Protein AF-A0A7V5AT88-F1 (afdb_monomer_lite)

Radius of gyration: 32.92 Å; chains: 1; bounding box: 99×74×89 Å

Sequence (365 aa):
MRGMRLSIIGVVIVFALFSANTEEKQRGRFTKTIAGYSKQIHIYVPNSYSDKNPAGLILGLHGSGGNGAGFLSAWNTGLLDKYGFIMVAPDSVTGAWAMGGDFEGQKREGEYIKAIIEDMKKNYKIDDEKIYVTGFSAGSAYLMVGIAALEHFRAFKIRGAALFSGGITGEMGVNPDKAKETTIRIYIGTGDTPHLGPAQNAADSFKKAGYNCELVKVPGAHNYPLTDHTKVLEWFVQLYEPVKKKREVEKELQEAEKALSEKKYKEAIKSYQSAKKKAEKEKELEALLKKAEDGLKAVEQAGVDALAEAEKLANEGKYSDAYKLLKKVQDDFKGTDIAKQAKDKENELKEKEKNKPEEKEESDK

Structure (mmCIF, N/CA/C/O backbone):
data_AF-A0A7V5AT88-F1
#
_entry.id   AF-A0A7V5AT88-F1
#
loop_
_atom_site.group_PDB
_atom_site.id
_atom_site.type_symbol
_atom_site.label_atom_id
_atom_site.label_alt_id
_atom_site.label_comp_id
_atom_site.label_asym_id
_atom_site.label_entity_id
_atom_site.label_seq_id
_atom_site.pdbx_PDB_ins_code
_atom_site.Cartn_x
_atom_site.Cartn_y
_atom_site.Cartn_z
_atom_site.occupancy
_atom_site.B_iso_or_equiv
_atom_site.auth_seq_id
_atom_site.auth_comp_id
_atom_site.auth_asym_id
_atom_site.auth_atom_id
_atom_site.pdbx_PDB_model_num
ATOM 1 N N . MET A 1 1 ? -67.855 -55.058 -9.837 1.00 42.84 1 MET A N 1
ATOM 2 C CA . MET A 1 1 ? -66.437 -54.978 -10.256 1.00 42.84 1 MET A CA 1
ATOM 3 C C . MET A 1 1 ? -66.218 -53.722 -11.088 1.00 42.84 1 MET A C 1
ATOM 5 O O . MET A 1 1 ? -66.588 -53.706 -12.251 1.00 42.84 1 MET A O 1
ATOM 9 N N . ARG A 1 2 ? -65.656 -52.663 -10.498 1.00 37.16 2 ARG A N 1
ATOM 10 C CA . ARG A 1 2 ? -65.032 -51.537 -11.214 1.00 37.16 2 ARG A CA 1
ATOM 11 C C . ARG A 1 2 ? -63.887 -51.049 -10.328 1.00 37.16 2 ARG A C 1
ATOM 13 O O . ARG A 1 2 ? -64.128 -50.434 -9.297 1.00 37.16 2 ARG A O 1
ATOM 20 N N . GLY A 1 3 ? -62.668 -51.456 -10.674 1.00 35.78 3 GLY A N 1
ATOM 21 C CA . GLY A 1 3 ? -61.441 -51.062 -9.986 1.00 35.78 3 GLY A CA 1
ATOM 22 C C . GLY A 1 3 ? -60.972 -49.699 -10.484 1.00 35.78 3 GLY A C 1
ATOM 23 O O . GLY A 1 3 ? -60.850 -49.483 -11.688 1.00 35.78 3 GLY A O 1
ATOM 24 N N . MET A 1 4 ? -60.731 -48.790 -9.547 1.00 38.19 4 MET A N 1
ATOM 25 C CA . MET A 1 4 ? -60.208 -47.447 -9.772 1.00 38.19 4 MET A CA 1
ATOM 26 C C . MET A 1 4 ? -58.678 -47.530 -9.867 1.00 38.19 4 MET A C 1
ATOM 28 O O . MET A 1 4 ? -58.030 -48.009 -8.940 1.00 38.19 4 MET A O 1
ATOM 32 N N . ARG A 1 5 ? -58.092 -47.116 -10.996 1.00 41.97 5 ARG A N 1
ATOM 33 C CA . ARG A 1 5 ? -56.635 -46.981 -11.157 1.00 41.97 5 ARG A CA 1
ATOM 34 C C . ARG A 1 5 ? -56.245 -45.535 -10.845 1.00 41.97 5 ARG A C 1
ATOM 36 O O . ARG A 1 5 ? -56.619 -44.639 -11.593 1.00 41.97 5 ARG A O 1
ATOM 43 N N . LEU A 1 6 ? -55.510 -45.318 -9.753 1.00 39.09 6 LEU A N 1
ATOM 44 C CA . LEU A 1 6 ? -54.769 -44.075 -9.522 1.00 39.09 6 LEU A CA 1
ATOM 45 C C . LEU A 1 6 ? -53.455 -44.139 -10.312 1.00 39.09 6 LEU A C 1
ATOM 47 O O . LEU A 1 6 ? -52.640 -45.032 -10.085 1.00 39.09 6 LEU A O 1
ATOM 51 N N . SER A 1 7 ? -53.239 -43.184 -11.213 1.00 39.06 7 SER A N 1
ATOM 52 C CA . SER A 1 7 ? -51.937 -42.938 -11.837 1.00 39.06 7 SER A CA 1
ATOM 53 C C . SER A 1 7 ? -51.202 -41.864 -11.038 1.00 39.06 7 SER A C 1
ATOM 55 O O . SER A 1 7 ? -51.637 -40.717 -10.993 1.00 39.06 7 SER A O 1
ATOM 57 N N . ILE A 1 8 ? -50.095 -42.241 -10.399 1.00 41.25 8 ILE A N 1
ATOM 58 C CA . ILE A 1 8 ? -49.170 -41.315 -9.737 1.00 41.25 8 ILE A CA 1
ATOM 59 C C . ILE A 1 8 ? -48.212 -40.785 -10.810 1.00 41.25 8 ILE A C 1
ATOM 61 O O . ILE A 1 8 ? -47.421 -41.543 -11.369 1.00 41.25 8 ILE A O 1
ATOM 65 N N . ILE A 1 9 ? -48.298 -39.490 -11.113 1.00 43.91 9 ILE A N 1
ATOM 66 C CA . ILE A 1 9 ? -47.323 -38.779 -11.945 1.00 43.91 9 ILE A CA 1
ATOM 67 C C . ILE A 1 9 ? -46.141 -38.418 -11.039 1.00 43.91 9 ILE A C 1
ATOM 69 O O . ILE A 1 9 ? -46.266 -37.574 -10.153 1.00 43.91 9 ILE A O 1
ATOM 73 N N . GLY A 1 10 ? -45.004 -39.087 -11.230 1.00 38.34 10 GLY A N 1
ATOM 74 C CA . GLY A 1 10 ? -43.750 -38.743 -10.565 1.00 38.34 10 GLY A CA 1
ATOM 75 C C . GLY A 1 10 ? -43.117 -37.516 -11.219 1.00 38.34 10 GLY A C 1
ATOM 76 O O . GLY A 1 10 ? -42.730 -37.565 -12.384 1.00 38.34 10 GLY A O 1
ATOM 77 N N . VAL A 1 11 ? -43.005 -36.417 -10.473 1.00 42.81 11 VAL A N 1
ATOM 78 C CA . VAL A 1 11 ? -42.229 -35.238 -10.875 1.00 42.81 11 VAL A CA 1
ATOM 79 C C . VAL A 1 11 ? -40.761 -35.503 -10.542 1.00 42.81 11 VAL A C 1
ATOM 81 O O . VAL A 1 11 ? -40.393 -35.599 -9.374 1.00 42.81 11 VAL A O 1
ATOM 84 N N . VAL A 1 12 ? -39.915 -35.630 -11.566 1.00 41.88 12 VAL A N 1
ATOM 85 C CA . VAL A 1 12 ? -38.456 -35.686 -11.409 1.00 41.88 12 VAL A CA 1
ATOM 86 C C . VAL A 1 12 ? -37.926 -34.253 -11.423 1.00 41.88 12 VAL A C 1
ATOM 88 O O . VAL A 1 12 ? -37.897 -33.606 -12.467 1.00 41.88 12 VAL A O 1
ATOM 91 N N . ILE A 1 13 ? -37.522 -33.745 -10.258 1.00 46.38 13 ILE A N 1
ATOM 92 C CA . ILE A 1 13 ? -36.811 -32.468 -10.133 1.00 46.38 13 ILE A CA 1
ATOM 93 C C . ILE A 1 13 ? -35.319 -32.754 -10.320 1.00 46.38 13 ILE A C 1
ATOM 95 O O . ILE A 1 13 ? -34.682 -33.359 -9.460 1.00 46.38 13 ILE A O 1
ATOM 99 N N . VAL A 1 14 ? -34.760 -32.326 -11.452 1.00 45.62 14 VAL A N 1
ATOM 100 C CA . VAL A 1 14 ? -33.315 -32.377 -11.711 1.00 45.62 14 VAL A CA 1
ATOM 101 C C . VAL A 1 14 ? -32.674 -31.132 -11.099 1.00 45.62 14 VAL A C 1
ATOM 103 O O . VAL A 1 14 ? -32.836 -30.027 -11.611 1.00 45.62 14 VAL A O 1
ATOM 106 N N . PHE A 1 15 ? -31.940 -31.302 -9.999 1.00 45.91 15 PHE A N 1
ATOM 107 C CA . PHE A 1 15 ? -31.046 -30.267 -9.481 1.00 45.91 15 PHE A CA 1
ATOM 108 C C . PHE A 1 15 ? -29.777 -30.227 -10.341 1.00 45.91 15 PHE A C 1
ATOM 110 O O . PHE A 1 15 ? -28.932 -31.116 -10.258 1.00 45.91 15 PHE A O 1
ATOM 117 N N . ALA A 1 16 ? -29.631 -29.189 -11.165 1.00 48.53 16 ALA A N 1
ATOM 118 C CA . ALA A 1 16 ? -28.357 -28.878 -11.802 1.00 48.53 16 ALA A CA 1
ATOM 119 C C . ALA A 1 16 ? -27.414 -28.272 -10.751 1.00 48.53 16 ALA A C 1
ATOM 121 O O . ALA A 1 16 ? -27.555 -27.113 -10.358 1.00 48.53 16 ALA A O 1
ATOM 122 N N . LEU A 1 17 ? -26.462 -29.071 -10.271 1.00 44.72 17 LEU A N 1
ATOM 123 C CA . LEU A 1 17 ? -25.337 -28.584 -9.480 1.00 44.72 17 LEU A CA 1
ATOM 124 C C . LEU A 1 17 ? -24.408 -27.790 -10.407 1.00 44.72 17 LEU A C 1
ATOM 126 O O . LEU A 1 17 ? -23.637 -28.365 -11.171 1.00 44.72 17 LEU A O 1
ATOM 130 N N . PHE A 1 18 ? -24.481 -26.461 -10.346 1.00 49.19 18 PHE A N 1
ATOM 131 C CA . PHE A 1 18 ? -23.433 -25.605 -10.893 1.00 49.19 18 PHE A CA 1
ATOM 132 C C . PHE A 1 18 ? -22.207 -25.711 -9.984 1.00 49.19 18 PHE A C 1
ATOM 134 O O . PHE A 1 18 ? -22.081 -24.991 -8.994 1.00 49.19 18 PHE A O 1
ATOM 141 N N . SER A 1 19 ? -21.290 -26.619 -10.312 1.00 50.00 19 SER A N 1
ATOM 142 C CA . SER A 1 19 ? -19.926 -26.539 -9.799 1.00 50.00 19 SER A CA 1
ATOM 143 C C . SER A 1 19 ? -19.280 -25.303 -10.413 1.00 50.00 19 SER A C 1
ATOM 145 O O . SER A 1 19 ? -18.959 -25.282 -11.600 1.00 50.00 19 SER A O 1
ATOM 147 N N . ALA A 1 20 ? -19.109 -24.249 -9.616 1.00 50.75 20 ALA A N 1
ATOM 148 C CA . ALA A 1 20 ? -18.191 -23.181 -9.965 1.00 50.75 20 ALA A CA 1
ATOM 149 C C . ALA A 1 20 ? -16.792 -23.806 -10.060 1.00 50.75 20 ALA A C 1
ATOM 151 O O . ALA A 1 20 ? -16.167 -24.085 -9.038 1.00 50.75 20 ALA A O 1
ATOM 152 N N . ASN A 1 21 ? -16.322 -24.073 -11.279 1.00 47.34 21 ASN A N 1
ATOM 153 C CA . ASN A 1 21 ? -14.914 -24.349 -11.518 1.00 47.34 21 ASN A CA 1
ATOM 154 C C . ASN A 1 21 ? -14.153 -23.078 -11.140 1.00 47.34 21 ASN A C 1
ATOM 156 O O . ASN A 1 21 ? -14.044 -22.141 -11.927 1.00 47.34 21 ASN A O 1
ATOM 160 N N . THR A 1 22 ? -13.660 -23.014 -9.908 1.00 58.84 22 THR A N 1
ATOM 161 C CA . THR A 1 22 ? -12.586 -22.088 -9.579 1.00 58.84 22 THR A CA 1
ATOM 162 C C . THR A 1 22 ? -11.352 -22.618 -10.289 1.00 58.84 22 THR A C 1
ATOM 164 O O . THR A 1 22 ? -10.715 -23.544 -9.787 1.00 58.84 22 THR A O 1
ATOM 167 N N . GLU A 1 23 ? -11.057 -22.092 -11.481 1.00 67.69 23 GLU A N 1
ATOM 168 C CA . GLU A 1 23 ? -9.766 -22.332 -12.120 1.00 67.69 23 GLU A CA 1
ATOM 169 C C . GLU A 1 23 ? -8.671 -21.986 -11.112 1.00 67.69 23 GLU A C 1
ATOM 171 O O . GLU A 1 23 ? -8.644 -20.888 -10.543 1.00 67.69 23 GLU A O 1
ATOM 176 N N . GLU A 1 24 ? -7.803 -22.955 -10.829 1.00 79.00 24 GLU A N 1
ATOM 177 C CA . GLU A 1 24 ? -6.681 -22.709 -9.943 1.00 79.00 24 GLU A CA 1
ATOM 178 C C . GLU A 1 24 ? -5.775 -21.666 -10.600 1.00 79.00 24 GLU A C 1
ATOM 180 O O . GLU A 1 24 ? -5.269 -21.859 -11.707 1.00 79.00 24 GLU A O 1
ATOM 185 N N . LYS A 1 25 ? -5.585 -20.533 -9.917 1.00 88.75 25 LYS A N 1
ATOM 186 C CA . LYS A 1 25 ? -4.712 -19.469 -10.409 1.00 88.75 25 LYS A CA 1
ATOM 187 C C . LYS A 1 25 ? -3.298 -20.007 -10.568 1.00 88.75 25 LYS A C 1
ATOM 189 O O . LYS A 1 25 ? -2.728 -20.559 -9.626 1.00 88.75 25 LYS A O 1
ATOM 194 N N . GLN A 1 26 ? -2.730 -19.795 -11.749 1.00 94.56 26 GLN A N 1
ATOM 195 C CA . GLN A 1 26 ? -1.396 -20.269 -12.077 1.00 94.56 26 GLN A CA 1
ATOM 196 C C . GLN A 1 26 ? -0.345 -19.662 -11.132 1.00 94.56 26 GLN A C 1
ATOM 198 O O . GLN A 1 26 ? -0.354 -18.466 -10.835 1.00 94.56 26 GLN A O 1
ATOM 203 N N . ARG A 1 27 ? 0.567 -20.507 -10.647 1.00 95.88 27 ARG A N 1
ATOM 204 C CA . ARG A 1 27 ? 1.711 -20.130 -9.806 1.00 95.88 27 ARG A CA 1
ATOM 205 C C . ARG A 1 27 ? 3.019 -20.525 -10.493 1.00 95.88 27 ARG A C 1
ATOM 207 O O . ARG A 1 27 ? 3.013 -21.281 -11.464 1.00 95.88 27 ARG A O 1
ATOM 214 N N . GLY A 1 28 ? 4.143 -20.029 -9.987 1.00 96.56 28 GLY A N 1
ATOM 215 C CA . GLY A 1 28 ? 5.459 -20.266 -10.569 1.00 96.56 28 GLY A CA 1
ATOM 216 C C . GLY A 1 28 ? 5.704 -19.438 -11.831 1.00 96.56 28 GLY A C 1
ATOM 217 O O . GLY A 1 28 ? 5.089 -18.388 -12.031 1.00 96.56 28 GLY A O 1
ATOM 218 N N . ARG A 1 29 ? 6.650 -19.887 -12.667 1.00 97.12 29 ARG A N 1
ATOM 219 C CA . ARG A 1 29 ? 6.997 -19.224 -13.934 1.00 97.12 29 ARG A CA 1
ATOM 220 C C . ARG A 1 29 ? 6.056 -19.661 -15.053 1.00 97.12 29 ARG A C 1
ATOM 222 O O . ARG A 1 29 ? 5.884 -20.856 -15.268 1.00 97.12 29 ARG A O 1
ATOM 229 N N . PHE A 1 30 ? 5.529 -18.704 -15.806 1.00 97.50 30 PHE A N 1
ATOM 230 C CA . PHE A 1 30 ? 4.756 -18.961 -17.022 1.00 97.50 30 PHE A CA 1
ATOM 231 C C . PHE A 1 30 ? 4.775 -17.751 -17.959 1.00 97.50 30 PHE A C 1
ATOM 233 O O . PHE A 1 30 ? 5.284 -16.684 -17.608 1.00 97.50 30 PHE A O 1
ATOM 240 N N . THR A 1 31 ? 4.239 -17.921 -19.166 1.00 97.94 31 THR A N 1
ATOM 241 C CA . THR A 1 31 ? 4.091 -16.838 -20.141 1.00 97.94 31 THR A CA 1
ATOM 242 C C . THR A 1 31 ? 2.653 -16.727 -20.615 1.00 97.94 31 THR A C 1
ATOM 244 O O . THR A 1 31 ? 1.888 -17.690 -20.567 1.00 97.94 31 THR A O 1
ATOM 247 N N . LYS A 1 32 ? 2.278 -15.530 -21.063 1.00 96.81 32 LYS A N 1
ATOM 248 C CA . LYS A 1 32 ? 1.027 -15.283 -21.788 1.00 96.81 32 LYS A CA 1
ATOM 249 C C . LYS A 1 32 ? 1.181 -14.076 -22.705 1.00 96.81 32 LYS A C 1
ATOM 251 O O . LYS A 1 32 ? 2.181 -13.365 -22.639 1.00 96.81 32 LYS A O 1
ATOM 256 N N . THR A 1 33 ? 0.174 -13.818 -23.525 1.00 97.12 33 THR A N 1
ATOM 257 C CA . THR A 1 33 ? 0.007 -12.551 -24.243 1.00 97.12 33 THR A CA 1
ATOM 258 C C . THR A 1 33 ? -1.097 -11.725 -23.586 1.00 97.12 33 THR A C 1
ATOM 260 O O . THR A 1 33 ? -1.996 -12.268 -22.934 1.00 97.12 33 THR A O 1
ATOM 263 N N . ILE A 1 34 ? -1.045 -10.405 -23.757 1.00 96.94 34 ILE A N 1
ATOM 264 C CA . ILE A 1 34 ? -2.158 -9.516 -23.404 1.00 96.94 34 ILE A CA 1
ATOM 265 C C . ILE A 1 34 ? -3.084 -9.382 -24.611 1.00 96.94 34 ILE A C 1
ATOM 267 O O . ILE A 1 34 ? -2.622 -9.294 -25.748 1.00 96.94 34 ILE A O 1
ATOM 271 N N . ALA A 1 35 ? -4.396 -9.370 -24.378 1.00 92.31 35 ALA A N 1
ATOM 272 C CA . ALA A 1 35 ? -5.375 -9.186 -25.445 1.00 92.31 35 ALA A CA 1
ATOM 273 C C . ALA A 1 35 ? -5.087 -7.896 -26.238 1.00 92.31 35 ALA A C 1
ATOM 275 O O . ALA A 1 35 ? -4.867 -6.840 -25.651 1.00 92.31 35 ALA A O 1
ATOM 276 N N . GLY A 1 36 ? -5.072 -7.992 -27.570 1.00 93.38 36 GLY A N 1
ATOM 277 C CA . GLY A 1 36 ? -4.709 -6.879 -28.458 1.00 93.38 36 GLY A CA 1
ATOM 278 C C . GLY A 1 36 ? -3.206 -6.727 -28.727 1.00 93.38 36 GLY A C 1
ATOM 279 O O . GLY A 1 36 ? -2.824 -5.900 -29.551 1.00 93.38 36 GLY A O 1
ATOM 280 N N . TYR A 1 37 ? -2.355 -7.551 -28.107 1.00 95.50 37 TYR A N 1
ATOM 281 C CA . TYR A 1 37 ? -0.903 -7.509 -28.268 1.00 95.50 37 TYR A CA 1
ATOM 282 C C . TYR A 1 37 ? -0.340 -8.885 -28.631 1.00 95.50 37 TYR A C 1
ATOM 284 O O . TYR A 1 37 ? -0.766 -9.914 -28.113 1.00 95.50 37 TYR A O 1
ATOM 292 N N . SER A 1 38 ? 0.652 -8.909 -29.522 1.00 92.69 38 SER A N 1
ATOM 293 C CA . SER A 1 38 ? 1.304 -10.146 -29.978 1.00 92.69 38 SER A CA 1
ATOM 294 C C . SER A 1 38 ? 2.570 -10.503 -29.197 1.00 92.69 38 SER A C 1
ATOM 296 O O . SER A 1 38 ? 3.151 -11.563 -29.423 1.00 92.69 38 SER A O 1
ATOM 298 N N . LYS A 1 39 ? 3.027 -9.624 -28.298 1.00 95.62 39 LYS A N 1
ATOM 299 C CA . LYS A 1 39 ? 4.226 -9.850 -27.489 1.00 95.62 39 LYS A CA 1
ATOM 300 C C . LYS A 1 39 ? 3.923 -10.658 -26.239 1.00 95.62 39 LYS A C 1
ATOM 302 O O . LYS A 1 39 ? 2.845 -10.544 -25.654 1.00 95.62 39 LYS A O 1
ATOM 307 N N . GLN A 1 40 ? 4.897 -11.476 -25.850 1.00 95.88 40 GLN A N 1
ATOM 308 C CA . GLN A 1 40 ? 4.810 -12.257 -24.629 1.00 95.88 40 GLN A CA 1
ATOM 309 C C . GLN A 1 40 ? 5.124 -11.392 -23.413 1.00 95.88 40 GLN A C 1
ATOM 311 O O . GLN A 1 40 ? 5.962 -10.487 -23.444 1.00 95.88 40 GLN A O 1
ATOM 316 N N . ILE A 1 41 ? 4.459 -11.734 -22.319 1.00 98.44 41 ILE A N 1
ATOM 317 C CA . ILE A 1 41 ? 4.863 -11.360 -20.976 1.00 98.44 41 ILE A CA 1
ATOM 318 C C . ILE A 1 41 ? 5.300 -12.601 -20.220 1.00 98.44 41 ILE A C 1
ATOM 320 O O . ILE A 1 41 ? 4.695 -13.669 -20.335 1.00 98.44 41 ILE A O 1
ATOM 324 N N . HIS A 1 42 ? 6.358 -12.439 -19.439 1.00 98.50 42 HIS A N 1
ATOM 325 C CA . HIS A 1 42 ? 6.935 -13.476 -18.604 1.00 98.50 42 HIS A CA 1
ATOM 326 C C . HIS A 1 42 ? 6.579 -13.174 -17.162 1.00 98.50 42 HIS A C 1
ATOM 328 O O . HIS A 1 42 ? 6.859 -12.086 -16.664 1.00 98.50 42 HIS A O 1
ATOM 334 N N . ILE A 1 43 ? 5.933 -14.120 -16.496 1.00 98.62 43 ILE A N 1
ATOM 335 C CA . ILE A 1 43 ? 5.362 -13.906 -15.174 1.00 98.62 43 ILE A CA 1
ATOM 336 C C . ILE A 1 43 ? 5.979 -14.902 -14.203 1.00 98.62 43 ILE A C 1
ATOM 338 O O . ILE A 1 43 ? 6.151 -16.079 -14.521 1.00 98.62 43 ILE A O 1
ATOM 342 N N . TYR A 1 44 ? 6.285 -14.423 -13.002 1.00 98.50 44 TYR A N 1
ATOM 343 C CA . TYR A 1 44 ? 6.471 -15.252 -11.826 1.00 98.50 44 TYR A CA 1
ATOM 344 C C . TYR A 1 44 ? 5.421 -14.905 -10.779 1.00 98.50 44 TYR A C 1
ATOM 346 O O . TYR A 1 44 ? 5.368 -13.767 -10.310 1.00 98.50 44 TYR A O 1
ATOM 354 N N . VAL A 1 45 ? 4.622 -15.890 -10.382 1.00 98.38 45 VAL A N 1
ATOM 355 C CA . VAL A 1 45 ? 3.710 -15.779 -9.239 1.00 98.38 45 VAL A CA 1
ATOM 356 C C . VAL A 1 45 ? 4.264 -16.630 -8.097 1.00 98.38 45 VAL A C 1
ATOM 358 O O . VAL A 1 45 ? 4.522 -17.814 -8.321 1.00 98.38 45 VAL A O 1
ATOM 361 N N . PRO A 1 46 ? 4.424 -16.080 -6.880 1.00 96.81 46 PRO A N 1
ATOM 362 C CA . PRO A 1 46 ? 4.879 -16.848 -5.734 1.00 96.81 46 PRO A CA 1
ATOM 363 C C . PRO A 1 46 ? 4.085 -18.135 -5.513 1.00 96.81 46 PRO A C 1
ATOM 365 O O . PRO A 1 46 ? 2.854 -18.137 -5.570 1.00 96.81 46 PRO A O 1
ATOM 368 N N . ASN A 1 47 ? 4.768 -19.222 -5.169 1.00 93.69 47 ASN A N 1
ATOM 369 C CA . ASN A 1 47 ? 4.127 -20.486 -4.802 1.00 93.69 47 ASN A CA 1
ATOM 370 C C . ASN A 1 47 ? 3.249 -20.334 -3.547 1.00 93.69 47 ASN A C 1
ATOM 372 O O . ASN A 1 47 ? 2.259 -21.042 -3.383 1.00 93.69 47 ASN A O 1
ATOM 376 N N . SER A 1 48 ? 3.574 -19.362 -2.690 1.00 88.88 48 SER A N 1
ATOM 377 C CA . SER A 1 48 ? 2.813 -18.982 -1.494 1.00 88.88 48 SER A CA 1
ATOM 378 C C . SER A 1 48 ? 1.581 -18.103 -1.776 1.00 88.88 48 SER A C 1
ATOM 380 O O . SER A 1 48 ? 0.863 -17.738 -0.842 1.00 88.88 48 SER A O 1
ATOM 382 N N . TYR A 1 49 ? 1.315 -17.743 -3.038 1.00 95.00 49 TYR A N 1
ATOM 383 C CA . TYR A 1 49 ? 0.236 -16.825 -3.404 1.00 95.00 49 TYR A CA 1
ATOM 384 C C . TYR A 1 49 ? -1.165 -17.340 -3.011 1.00 95.00 49 TYR A C 1
ATOM 386 O O . TYR A 1 49 ? -1.552 -18.478 -3.309 1.00 95.00 49 TYR A O 1
ATOM 394 N N . SER A 1 50 ? -1.963 -16.447 -2.408 1.00 92.19 50 SER A N 1
ATOM 395 C CA . SER A 1 50 ? -3.353 -16.675 -2.000 1.00 92.19 50 SER A CA 1
ATOM 396 C C . SER A 1 50 ? -4.172 -15.384 -2.076 1.00 92.19 50 SER A C 1
ATOM 398 O O . SER A 1 50 ? -3.731 -14.345 -1.594 1.00 92.19 50 SER A O 1
ATOM 400 N N . ASP A 1 51 ? -5.422 -15.460 -2.548 1.00 92.81 51 ASP A N 1
ATOM 401 C CA . ASP A 1 51 ? -6.362 -14.322 -2.577 1.00 92.81 51 ASP A CA 1
ATOM 402 C C . ASP A 1 51 ? -6.729 -13.785 -1.175 1.00 92.81 51 ASP A C 1
ATOM 404 O O . ASP A 1 51 ? -7.362 -12.733 -1.033 1.00 92.81 51 ASP A O 1
ATOM 408 N N . LYS A 1 52 ? -6.333 -14.476 -0.100 1.00 91.62 52 LYS A N 1
ATOM 409 C CA . LYS A 1 52 ? -6.477 -13.957 1.268 1.00 91.62 52 LYS A CA 1
ATOM 410 C C . LYS A 1 52 ? -5.482 -12.831 1.562 1.00 91.62 52 LYS A C 1
ATOM 412 O O . LYS A 1 52 ? -5.818 -11.931 2.325 1.00 91.62 52 LYS A O 1
ATOM 417 N N . ASN A 1 53 ? -4.318 -12.843 0.910 1.00 89.62 53 ASN A N 1
ATOM 418 C CA . ASN A 1 53 ? -3.221 -11.909 1.144 1.00 89.62 53 ASN A CA 1
ATOM 419 C C . ASN A 1 53 ? -2.854 -11.199 -0.168 1.00 89.62 53 ASN A C 1
ATOM 421 O O . ASN A 1 53 ? -2.154 -11.790 -0.990 1.00 89.62 53 ASN A O 1
ATOM 425 N N . PRO A 1 54 ? -3.311 -9.950 -0.379 1.00 93.69 54 PRO A N 1
ATOM 426 C CA . PRO A 1 54 ? -2.951 -9.174 -1.560 1.00 93.69 54 PRO A CA 1
ATOM 427 C C . PRO A 1 54 ? -1.434 -9.134 -1.806 1.00 93.69 54 PRO A C 1
ATOM 429 O O . PRO A 1 54 ? -0.652 -8.765 -0.922 1.00 93.69 54 PRO A O 1
ATOM 432 N N . ALA A 1 55 ? -1.015 -9.530 -3.007 1.00 96.88 55 ALA A N 1
ATOM 433 C CA . ALA A 1 55 ? 0.391 -9.595 -3.389 1.00 96.88 55 ALA A CA 1
ATOM 434 C C . ALA A 1 55 ? 0.934 -8.216 -3.787 1.00 96.88 55 ALA A C 1
ATOM 436 O O . ALA A 1 55 ? 0.185 -7.342 -4.227 1.00 96.88 55 ALA A O 1
ATOM 437 N N . GLY A 1 56 ? 2.250 -8.029 -3.655 1.00 97.94 56 GLY A N 1
ATOM 438 C CA . GLY A 1 56 ? 2.923 -6.931 -4.352 1.00 97.94 56 GLY A CA 1
ATOM 439 C C . GLY A 1 56 ? 3.179 -7.293 -5.815 1.00 97.94 56 GLY A C 1
ATOM 440 O O . GLY A 1 56 ? 3.302 -8.475 -6.136 1.00 97.94 56 GLY A O 1
ATOM 441 N N . LEU A 1 57 ? 3.290 -6.291 -6.684 1.00 98.69 57 LEU A N 1
ATOM 442 C CA . LEU A 1 57 ? 3.591 -6.462 -8.105 1.00 98.69 57 LEU A CA 1
ATOM 443 C C . LEU A 1 57 ? 4.875 -5.716 -8.470 1.00 98.69 57 LEU A C 1
ATOM 445 O O . LEU A 1 57 ? 5.023 -4.546 -8.130 1.00 98.69 57 LEU A O 1
ATOM 449 N N . ILE A 1 58 ? 5.771 -6.376 -9.199 1.00 98.75 58 ILE A N 1
ATOM 450 C CA . ILE A 1 58 ? 6.972 -5.781 -9.788 1.00 98.75 58 ILE A CA 1
ATOM 451 C C . ILE A 1 58 ? 6.864 -5.871 -11.311 1.00 98.75 58 ILE A C 1
ATOM 453 O O . ILE A 1 58 ? 6.806 -6.969 -11.863 1.00 98.75 58 ILE A O 1
ATOM 457 N N . LEU A 1 59 ? 6.877 -4.726 -11.993 1.00 98.81 59 LEU A N 1
ATOM 458 C CA . LEU A 1 59 ? 7.070 -4.653 -13.443 1.00 98.81 59 LEU A CA 1
ATOM 459 C C . LEU A 1 59 ? 8.565 -4.508 -13.753 1.00 98.81 59 LEU A C 1
ATOM 461 O O . LEU A 1 59 ? 9.194 -3.554 -13.298 1.00 98.81 59 LEU A O 1
ATOM 465 N N . GLY A 1 60 ? 9.123 -5.443 -14.522 1.00 98.25 60 GLY A N 1
ATOM 466 C CA . GLY A 1 60 ? 10.540 -5.495 -14.883 1.00 98.25 60 GLY A CA 1
ATOM 467 C C . GLY A 1 60 ? 10.795 -5.249 -16.370 1.00 98.25 60 GLY A C 1
ATOM 468 O O . GLY A 1 60 ? 10.403 -6.084 -17.180 1.00 98.25 60 GLY A O 1
ATOM 469 N N . LEU A 1 61 ? 11.475 -4.158 -16.740 1.00 98.56 61 LEU A N 1
ATOM 470 C CA . LEU A 1 61 ? 11.784 -3.843 -18.144 1.00 98.56 61 LEU A CA 1
ATOM 471 C C . LEU A 1 61 ? 13.249 -4.141 -18.503 1.00 98.56 61 LEU A C 1
ATOM 473 O O . LEU A 1 61 ? 14.183 -3.602 -17.905 1.00 98.56 61 LEU A O 1
ATOM 477 N N . HIS A 1 62 ? 13.449 -4.980 -19.520 1.00 97.88 62 HIS A N 1
ATOM 478 C CA . HIS A 1 62 ? 14.774 -5.399 -19.985 1.00 97.88 62 HIS A CA 1
ATOM 479 C C . HIS A 1 62 ? 15.578 -4.261 -20.647 1.00 97.88 62 HIS A C 1
ATOM 481 O O . HIS A 1 62 ? 15.017 -3.267 -21.094 1.00 97.88 62 HIS A O 1
ATOM 487 N N . GLY A 1 63 ? 16.901 -4.413 -20.756 1.00 97.38 63 GLY A N 1
ATOM 488 C CA . GLY A 1 63 ? 17.747 -3.494 -21.535 1.00 97.38 63 GLY A CA 1
ATOM 489 C C . GLY A 1 63 ? 17.675 -3.733 -23.047 1.00 97.38 63 GLY A C 1
ATOM 490 O O . GLY A 1 63 ? 17.062 -4.701 -23.504 1.00 97.38 63 GLY A O 1
ATOM 491 N N . SER A 1 64 ? 18.323 -2.868 -23.832 1.00 95.62 64 SER A N 1
ATOM 492 C CA . SER A 1 64 ? 18.413 -3.011 -25.294 1.00 95.62 64 SER A CA 1
ATOM 493 C C . SER A 1 64 ? 18.960 -4.381 -25.702 1.00 95.62 64 SER A C 1
ATOM 495 O O . SER A 1 64 ? 19.914 -4.873 -25.105 1.00 95.62 64 SER A O 1
ATOM 497 N N . GLY A 1 65 ? 18.346 -5.006 -26.710 1.00 94.19 65 GLY A N 1
ATOM 498 C CA . GLY A 1 65 ? 18.721 -6.343 -27.194 1.00 94.19 65 GLY A CA 1
ATOM 499 C C . GLY A 1 65 ? 18.302 -7.509 -26.286 1.00 94.19 65 GLY A C 1
ATOM 500 O O . GLY A 1 65 ? 18.461 -8.663 -26.674 1.00 94.19 65 GLY A O 1
ATOM 501 N N . GLY A 1 66 ? 17.760 -7.227 -25.096 1.00 95.75 66 GLY A N 1
ATOM 502 C CA . GLY A 1 66 ? 17.186 -8.226 -24.198 1.00 95.75 66 GLY A CA 1
ATOM 503 C C . GLY A 1 66 ? 15.723 -8.555 -24.504 1.00 95.75 66 GLY A C 1
ATOM 504 O O . GLY A 1 66 ? 15.149 -8.098 -25.490 1.00 95.75 66 GLY A O 1
ATOM 505 N N . ASN A 1 67 ? 15.120 -9.341 -23.615 1.00 97.25 67 ASN A N 1
ATOM 506 C CA . ASN A 1 67 ? 13.702 -9.700 -23.621 1.00 97.25 67 ASN A CA 1
ATOM 507 C C . ASN A 1 67 ? 13.215 -9.955 -22.181 1.00 97.25 67 ASN A C 1
ATOM 509 O O . ASN A 1 67 ? 14.019 -10.006 -21.238 1.00 97.25 67 ASN A O 1
ATOM 513 N N . GLY A 1 68 ? 11.904 -10.110 -21.996 1.00 97.56 68 GLY A N 1
ATOM 514 C CA . GLY A 1 68 ? 11.294 -10.315 -20.685 1.00 97.56 68 GLY A CA 1
ATOM 515 C C . GLY A 1 68 ? 11.737 -11.620 -20.015 1.00 97.56 68 GLY A C 1
ATOM 516 O O . GLY A 1 68 ? 11.990 -11.634 -18.809 1.00 97.56 68 GLY A O 1
ATOM 517 N N . ALA A 1 69 ? 11.922 -12.700 -20.786 1.00 97.38 69 ALA A N 1
ATOM 518 C CA . ALA A 1 69 ? 12.392 -13.990 -20.269 1.00 97.38 69 ALA A CA 1
ATOM 519 C C . ALA A 1 69 ? 13.772 -13.884 -19.608 1.00 97.38 69 ALA A C 1
ATOM 521 O O . ALA A 1 69 ? 13.979 -14.384 -18.497 1.00 97.38 69 ALA A O 1
ATOM 522 N N . GLY A 1 70 ? 14.713 -13.235 -20.296 1.00 96.62 70 GLY A N 1
ATOM 523 C CA . GLY A 1 70 ? 16.073 -13.020 -19.818 1.00 96.62 70 GLY A CA 1
ATOM 524 C C . GLY A 1 70 ? 16.094 -12.130 -18.582 1.00 96.62 70 GLY A C 1
ATOM 525 O O . GLY A 1 70 ? 16.759 -12.460 -17.601 1.00 96.62 70 GLY A O 1
ATOM 526 N N . PHE A 1 71 ? 15.298 -11.056 -18.585 1.00 96.62 71 PHE A N 1
ATOM 527 C CA . PHE A 1 71 ? 15.214 -10.158 -17.437 1.00 96.62 71 PHE A CA 1
ATOM 528 C C . PHE A 1 71 ? 14.635 -10.856 -16.204 1.00 96.62 71 PHE A C 1
ATOM 530 O O . PHE A 1 71 ? 15.259 -10.820 -15.149 1.00 96.62 71 PHE A O 1
ATOM 537 N N . LEU A 1 72 ? 13.511 -11.571 -16.328 1.00 96.81 72 LEU A N 1
ATOM 538 C CA . LEU A 1 72 ? 12.941 -12.339 -15.214 1.00 96.81 72 LEU A CA 1
ATOM 539 C C . LEU A 1 72 ? 13.898 -13.434 -14.720 1.00 96.81 72 LEU A C 1
ATOM 541 O O . LEU A 1 72 ? 13.967 -13.708 -13.524 1.00 96.81 72 LEU A O 1
ATOM 545 N N . SER A 1 73 ? 14.657 -14.057 -15.623 1.00 95.06 73 SER A N 1
ATOM 546 C CA . SER A 1 73 ? 15.611 -15.108 -15.255 1.00 95.06 73 SER A CA 1
ATOM 547 C C . SER A 1 73 ? 16.797 -14.597 -14.440 1.00 95.06 73 SER A C 1
ATOM 549 O O . SER A 1 73 ? 17.337 -15.367 -13.651 1.00 95.06 73 SER A O 1
ATOM 551 N N . ALA A 1 74 ? 17.152 -13.314 -14.563 1.00 92.62 74 ALA A N 1
ATOM 552 C CA . ALA A 1 74 ? 18.160 -12.677 -13.717 1.00 92.62 74 ALA A CA 1
ATOM 553 C C . ALA A 1 74 ? 17.686 -12.471 -12.262 1.00 92.62 74 ALA A C 1
ATOM 555 O O . ALA A 1 74 ? 18.501 -12.200 -11.380 1.00 92.62 74 ALA A O 1
ATOM 556 N N . TRP A 1 75 ? 16.383 -12.599 -11.985 1.00 93.19 75 TRP A N 1
ATOM 557 C CA . TRP A 1 75 ? 15.824 -12.469 -10.641 1.00 93.19 75 TRP A CA 1
ATOM 558 C C . TRP A 1 75 ? 15.752 -13.809 -9.908 1.00 93.19 75 TRP A C 1
ATOM 560 O O . TRP A 1 75 ? 15.348 -14.838 -10.456 1.00 93.19 75 TRP A O 1
ATOM 570 N N . ASN A 1 76 ? 16.093 -13.780 -8.617 1.00 90.50 76 ASN A N 1
ATOM 571 C CA . ASN A 1 76 ? 15.956 -14.933 -7.737 1.00 90.50 76 ASN A CA 1
ATOM 572 C C . ASN A 1 76 ? 14.485 -15.093 -7.327 1.00 90.50 76 ASN A C 1
ATOM 574 O O . ASN A 1 76 ? 13.967 -14.353 -6.489 1.00 90.50 76 ASN A O 1
ATOM 578 N N . THR A 1 77 ? 13.818 -16.091 -7.900 1.00 88.94 77 THR A N 1
ATOM 579 C CA . THR A 1 77 ? 12.408 -16.385 -7.625 1.00 88.94 77 THR A CA 1
ATOM 580 C C . THR A 1 77 ? 12.147 -16.820 -6.187 1.00 88.94 77 THR A C 1
ATOM 582 O O . THR A 1 77 ? 11.071 -16.545 -5.669 1.00 88.94 77 THR A O 1
ATOM 585 N N . GLY A 1 78 ? 13.134 -17.404 -5.500 1.00 91.69 78 GLY A N 1
ATOM 586 C CA . GLY A 1 78 ? 13.028 -17.718 -4.074 1.00 91.69 78 GLY A CA 1
ATOM 587 C C . GLY A 1 78 ? 12.929 -16.464 -3.196 1.00 91.69 78 GLY A C 1
ATOM 588 O O . GLY A 1 78 ? 12.258 -16.481 -2.165 1.00 91.69 78 GLY A O 1
ATOM 589 N N . LEU A 1 79 ? 13.524 -15.341 -3.620 1.00 92.81 79 LEU A N 1
ATOM 590 C CA . LEU A 1 79 ? 13.311 -14.055 -2.947 1.00 92.81 79 LEU A CA 1
ATOM 591 C C . LEU A 1 79 ? 11.910 -13.504 -3.233 1.00 92.81 79 LEU A C 1
ATOM 593 O O . LEU A 1 79 ? 11.249 -13.024 -2.315 1.00 92.81 79 LEU A O 1
ATOM 597 N N . LEU A 1 80 ? 11.431 -13.609 -4.475 1.00 94.75 80 LEU A N 1
ATOM 598 C CA . LEU A 1 80 ? 10.062 -13.214 -4.826 1.00 94.75 80 LEU A CA 1
ATOM 599 C C . LEU A 1 80 ? 9.021 -14.018 -4.026 1.00 94.75 80 LEU A C 1
ATOM 601 O O . LEU A 1 80 ? 8.059 -13.432 -3.530 1.00 94.75 80 LEU A O 1
ATOM 605 N N . ASP A 1 81 ? 9.262 -15.317 -3.807 1.00 94.31 81 ASP A N 1
ATOM 606 C CA . ASP A 1 81 ? 8.473 -16.163 -2.900 1.00 94.31 81 ASP A CA 1
ATOM 607 C C . ASP A 1 81 ? 8.508 -15.661 -1.459 1.00 94.31 81 ASP A C 1
ATOM 609 O O . ASP A 1 81 ? 7.459 -15.468 -0.841 1.00 94.31 81 ASP A O 1
ATOM 613 N N . LYS A 1 82 ? 9.716 -15.437 -0.928 1.00 93.62 82 LYS A N 1
ATOM 614 C CA . LYS A 1 82 ? 9.935 -15.009 0.458 1.00 93.62 82 LYS A CA 1
ATOM 615 C C . LYS A 1 82 ? 9.214 -13.698 0.776 1.00 93.62 82 LYS A C 1
ATOM 617 O O . LYS A 1 82 ? 8.643 -13.565 1.855 1.00 93.62 82 LYS A O 1
ATOM 622 N N . TYR A 1 83 ? 9.255 -12.732 -0.140 1.00 93.31 83 TYR A N 1
ATOM 623 C CA . TYR A 1 83 ? 8.673 -11.404 0.069 1.00 93.31 83 TYR A CA 1
ATOM 624 C C . TYR A 1 83 ? 7.242 -11.258 -0.486 1.00 93.31 83 TYR A C 1
ATOM 626 O O . TYR A 1 83 ? 6.597 -10.235 -0.248 1.00 93.31 83 TYR A O 1
ATOM 634 N N . GLY A 1 84 ? 6.715 -12.272 -1.183 1.00 94.81 84 GLY A N 1
ATOM 635 C CA . GLY A 1 84 ? 5.343 -12.280 -1.701 1.00 94.81 84 GLY A CA 1
ATOM 636 C C . GLY A 1 84 ? 5.114 -11.295 -2.852 1.00 94.81 84 GLY A C 1
ATOM 637 O O . GLY A 1 84 ? 4.088 -10.605 -2.882 1.00 94.81 84 GLY A O 1
ATOM 638 N N . PHE A 1 85 ? 6.073 -11.208 -3.778 1.00 97.62 85 PHE A N 1
ATOM 639 C CA . PHE A 1 85 ? 5.989 -10.363 -4.970 1.00 97.62 85 PHE A CA 1
ATOM 640 C C . PHE A 1 85 ? 5.717 -11.189 -6.222 1.00 97.62 85 PHE A C 1
ATOM 642 O O . PHE A 1 85 ? 6.486 -12.080 -6.574 1.00 97.62 85 PHE A O 1
ATOM 649 N N . ILE A 1 86 ? 4.648 -10.840 -6.930 1.00 98.56 86 ILE A N 1
ATOM 650 C CA . ILE A 1 86 ? 4.458 -11.235 -8.322 1.00 98.56 86 ILE A CA 1
ATOM 651 C C . ILE A 1 86 ? 5.375 -10.358 -9.171 1.00 98.56 86 ILE A C 1
ATOM 653 O O . ILE A 1 86 ? 5.417 -9.144 -8.979 1.00 98.56 86 ILE A O 1
ATOM 657 N N . MET A 1 87 ? 6.097 -10.952 -10.115 1.00 98.56 87 MET A N 1
ATOM 658 C CA . MET A 1 87 ? 6.899 -10.208 -11.082 1.00 98.56 87 MET A CA 1
ATOM 659 C C . MET A 1 87 ? 6.385 -10.461 -12.493 1.00 98.56 87 MET A C 1
ATOM 661 O O . MET A 1 87 ? 6.131 -11.604 -12.863 1.00 98.56 87 MET A O 1
ATOM 665 N N . VAL A 1 88 ? 6.260 -9.398 -13.282 1.00 98.69 88 VAL A N 1
ATOM 666 C CA . VAL A 1 88 ? 5.936 -9.460 -14.706 1.00 98.69 88 VAL A CA 1
ATOM 667 C C . VAL A 1 88 ? 7.010 -8.727 -15.505 1.00 98.69 88 VAL A C 1
ATOM 669 O O . VAL A 1 88 ? 7.352 -7.585 -15.206 1.00 98.69 88 VAL A O 1
ATOM 672 N N . ALA A 1 89 ? 7.562 -9.398 -16.509 1.00 98.56 89 ALA A N 1
ATOM 673 C CA . ALA A 1 89 ? 8.584 -8.879 -17.403 1.00 98.56 89 ALA A CA 1
ATOM 674 C C . ALA A 1 89 ? 8.114 -9.041 -18.859 1.00 98.56 89 ALA A C 1
ATOM 676 O O . ALA A 1 89 ? 8.113 -10.161 -19.378 1.00 98.56 89 ALA A O 1
ATOM 677 N N . PRO A 1 90 ? 7.646 -7.965 -19.510 1.00 98.44 90 PRO A N 1
ATOM 678 C CA . PRO A 1 90 ? 7.222 -8.009 -20.904 1.00 98.44 90 PRO A CA 1
ATOM 679 C C . PRO A 1 90 ? 8.389 -7.942 -21.892 1.00 98.44 90 PRO A C 1
ATOM 681 O O . PRO A 1 90 ? 9.417 -7.326 -21.613 1.00 98.44 90 PRO A O 1
ATOM 684 N N . ASP A 1 91 ? 8.175 -8.499 -23.082 1.00 98.12 91 ASP A N 1
ATOM 685 C CA . ASP A 1 91 ? 8.886 -8.068 -24.288 1.00 98.12 91 ASP A CA 1
ATOM 686 C C . ASP A 1 91 ? 8.298 -6.739 -24.783 1.00 98.12 91 ASP A C 1
ATOM 688 O O . ASP A 1 91 ? 7.076 -6.583 -24.801 1.00 98.12 91 ASP A O 1
ATOM 692 N N . SER A 1 92 ? 9.140 -5.809 -25.242 1.00 97.06 92 SER A N 1
ATOM 693 C CA . SER A 1 92 ? 8.695 -4.543 -25.852 1.00 97.06 92 SER A CA 1
ATOM 694 C C . SER A 1 92 ? 7.768 -4.765 -27.062 1.00 97.06 92 SER A C 1
ATOM 696 O O . SER A 1 92 ? 8.080 -5.543 -27.976 1.00 97.06 92 SER A O 1
ATOM 698 N N . VAL A 1 93 ? 6.639 -4.044 -27.106 1.00 95.31 93 VAL A N 1
ATOM 699 C CA . VAL A 1 93 ? 5.660 -4.106 -28.209 1.00 95.31 93 VAL A CA 1
ATOM 700 C C . VAL A 1 93 ? 6.161 -3.431 -29.485 1.00 95.31 93 VAL A C 1
ATOM 702 O O . VAL A 1 93 ? 5.797 -3.854 -30.588 1.00 95.31 93 VAL A O 1
ATOM 705 N N . THR A 1 94 ? 7.046 -2.442 -29.368 1.00 91.69 94 THR A N 1
ATOM 706 C CA . THR A 1 94 ? 7.715 -1.799 -30.509 1.00 91.69 94 THR A CA 1
ATOM 707 C C . THR A 1 94 ? 9.021 -2.488 -30.918 1.00 91.69 94 THR A C 1
ATOM 709 O O . THR A 1 94 ? 9.632 -2.099 -31.907 1.00 91.69 94 THR A O 1
ATOM 712 N N . GLY A 1 95 ? 9.440 -3.548 -30.217 1.00 88.81 95 GLY A N 1
ATOM 713 C CA . GLY A 1 95 ? 10.687 -4.286 -30.471 1.00 88.81 95 GLY A CA 1
ATOM 714 C C . GLY A 1 95 ? 11.915 -3.689 -29.773 1.00 88.81 95 GLY A C 1
ATOM 715 O O . GLY A 1 95 ? 12.874 -4.406 -29.501 1.00 88.81 95 GLY A O 1
ATOM 716 N N . ALA A 1 96 ? 11.852 -2.410 -29.418 1.00 90.94 96 ALA A N 1
ATOM 717 C CA . ALA A 1 96 ? 12.714 -1.732 -28.461 1.00 90.94 96 ALA A CA 1
ATOM 718 C C . ALA A 1 96 ? 11.874 -0.693 -27.709 1.00 90.94 96 ALA A C 1
ATOM 720 O O . ALA A 1 96 ? 10.919 -0.170 -28.282 1.00 90.94 96 ALA A O 1
ATOM 721 N N . TRP A 1 97 ? 12.233 -0.369 -26.464 1.00 95.25 97 TRP A N 1
ATOM 722 C CA . TRP A 1 97 ? 11.518 0.650 -25.693 1.00 95.25 97 TRP A CA 1
ATOM 723 C C . TRP A 1 97 ? 11.573 1.999 -26.409 1.00 95.25 97 TRP A C 1
ATOM 725 O O . TRP A 1 97 ? 12.652 2.572 -26.574 1.00 95.25 97 TRP A O 1
ATOM 735 N N . ALA A 1 98 ? 10.414 2.488 -26.846 1.00 91.88 98 ALA A N 1
ATOM 736 C CA . ALA A 1 98 ? 10.309 3.728 -27.597 1.00 91.88 98 ALA A CA 1
ATOM 737 C C . ALA A 1 98 ? 10.745 4.923 -26.737 1.00 91.88 98 ALA A C 1
ATOM 739 O O . ALA A 1 98 ? 10.191 5.183 -25.672 1.00 91.88 98 ALA A O 1
ATOM 740 N N . MET A 1 99 ? 11.754 5.656 -27.196 1.00 85.31 99 MET A N 1
ATOM 741 C CA . MET A 1 99 ? 12.390 6.760 -26.473 1.00 85.31 99 MET A CA 1
ATOM 742 C C . MET A 1 99 ? 12.643 7.933 -27.425 1.00 85.31 99 MET A C 1
ATOM 744 O O . MET A 1 99 ? 12.587 7.786 -28.644 1.00 85.31 99 MET A O 1
ATOM 748 N N . GLY A 1 100 ? 12.940 9.111 -26.875 1.00 80.50 100 GLY A N 1
ATOM 749 C CA . GLY A 1 100 ? 13.186 10.309 -27.682 1.00 80.50 100 GLY A CA 1
ATOM 750 C C . GLY A 1 100 ? 11.906 10.847 -28.329 1.00 80.50 100 GLY A C 1
ATOM 751 O O . GLY A 1 100 ? 10.870 10.908 -27.676 1.00 80.50 100 GLY A O 1
ATOM 752 N N . GLY A 1 101 ? 11.980 11.259 -29.596 1.00 80.88 101 GLY A N 1
ATOM 753 C CA . GLY A 1 101 ? 10.852 11.852 -30.330 1.00 80.88 101 GLY A CA 1
ATOM 754 C C . GLY A 1 101 ? 9.812 10.859 -30.870 1.00 80.88 101 GLY A C 1
ATOM 755 O O . GLY A 1 101 ? 8.897 11.282 -31.571 1.00 80.88 101 GLY A O 1
ATOM 756 N N . ASP A 1 102 ? 9.939 9.558 -30.586 1.00 90.19 102 ASP A N 1
ATOM 757 C CA . ASP A 1 102 ? 8.957 8.539 -30.989 1.00 90.19 102 ASP A CA 1
ATOM 758 C C . ASP A 1 102 ? 7.745 8.524 -30.040 1.00 90.19 102 ASP A C 1
ATOM 760 O O . ASP A 1 102 ? 7.582 7.638 -29.197 1.00 90.19 102 ASP A O 1
ATOM 764 N N . PHE A 1 103 ? 6.906 9.556 -30.147 1.00 90.69 103 PHE A N 1
ATOM 765 C CA . PHE A 1 103 ? 5.741 9.737 -29.278 1.00 90.69 103 PHE A CA 1
ATOM 766 C C . PHE A 1 103 ? 4.665 8.661 -29.487 1.00 90.69 103 PHE A C 1
ATOM 768 O O . PHE A 1 103 ? 4.046 8.217 -28.519 1.00 90.69 103 PHE A O 1
ATOM 775 N N . GLU A 1 104 ? 4.463 8.199 -30.724 1.00 94.00 104 GLU A N 1
ATOM 776 C CA . GLU A 1 104 ? 3.501 7.130 -31.025 1.00 94.00 104 GLU A CA 1
ATOM 777 C C . GLU A 1 104 ? 3.968 5.784 -30.462 1.00 94.00 104 GLU A C 1
ATOM 779 O O . GLU A 1 104 ? 3.179 5.053 -29.856 1.00 94.00 104 GLU A O 1
ATOM 784 N N . GLY A 1 105 ? 5.263 5.471 -30.579 1.00 95.44 105 GLY A N 1
ATOM 785 C CA . GLY A 1 105 ? 5.847 4.302 -29.933 1.00 95.44 105 GLY A CA 1
ATOM 786 C C . GLY A 1 105 ? 5.724 4.362 -28.410 1.00 95.44 105 GLY A C 1
ATOM 787 O O . GLY A 1 105 ? 5.301 3.384 -27.793 1.00 95.44 105 GLY A O 1
ATOM 788 N N . GLN A 1 106 ? 6.010 5.518 -27.796 1.00 94.00 106 GLN A N 1
ATOM 789 C CA . GLN A 1 106 ? 5.855 5.726 -26.347 1.00 94.00 106 GLN A CA 1
ATOM 790 C C . GLN A 1 106 ? 4.409 5.539 -25.892 1.00 94.00 106 GLN A C 1
ATOM 792 O O . GLN A 1 106 ? 4.149 4.902 -24.870 1.00 94.00 106 GLN A O 1
ATOM 797 N N . LYS A 1 107 ? 3.451 6.069 -26.657 1.00 94.44 107 LYS A N 1
ATOM 798 C CA . LYS A 1 107 ? 2.026 5.877 -26.390 1.00 94.44 107 LYS A CA 1
ATOM 799 C C . LYS A 1 107 ? 1.671 4.393 -26.423 1.00 94.44 107 LYS A C 1
ATOM 801 O O . LYS A 1 107 ? 1.102 3.893 -25.457 1.00 94.44 107 LYS A O 1
ATOM 806 N N . ARG A 1 108 ? 2.078 3.677 -27.472 1.00 96.25 108 ARG A N 1
ATOM 807 C CA . ARG A 1 108 ? 1.793 2.246 -27.643 1.00 96.25 108 ARG A CA 1
ATOM 808 C C . ARG A 1 108 ? 2.422 1.373 -26.551 1.00 96.25 108 ARG A C 1
ATOM 810 O O . ARG A 1 108 ? 1.766 0.465 -26.046 1.00 96.25 108 ARG A O 1
ATOM 817 N N . GLU A 1 109 ? 3.666 1.644 -26.157 1.00 96.69 109 GLU A N 1
ATOM 818 C CA . GLU A 1 109 ? 4.329 0.964 -25.032 1.00 96.69 109 GLU A CA 1
ATOM 819 C C . GLU A 1 109 ? 3.640 1.279 -23.691 1.00 96.69 109 GLU A C 1
ATOM 821 O O . GLU A 1 109 ? 3.461 0.402 -22.844 1.00 96.69 109 GLU A O 1
ATOM 826 N N . GLY A 1 110 ? 3.198 2.524 -23.493 1.00 96.44 110 GLY A N 1
ATOM 827 C CA . GLY A 1 110 ? 2.461 2.947 -22.303 1.00 96.44 110 GLY A CA 1
ATOM 828 C C . GLY A 1 110 ? 1.103 2.256 -22.173 1.00 96.44 110 GLY A C 1
ATOM 829 O O . GLY A 1 110 ? 0.779 1.738 -21.103 1.00 96.44 110 GLY A O 1
ATOM 830 N N . GLU A 1 111 ? 0.330 2.201 -23.260 1.00 97.19 111 GLU A N 1
ATOM 831 C CA . GLU A 1 111 ? -0.946 1.477 -23.337 1.00 97.19 111 GLU A CA 1
ATOM 832 C C . GLU A 1 111 ? -0.759 -0.014 -23.048 1.00 97.19 111 GLU A C 1
ATOM 834 O O . GLU A 1 111 ? -1.545 -0.606 -22.303 1.00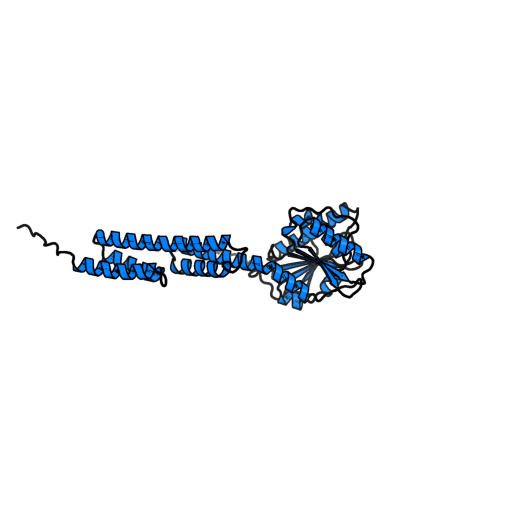 97.19 111 GLU A O 1
ATOM 839 N N . TYR A 1 112 ? 0.312 -0.606 -23.579 1.00 98.19 112 TYR A N 1
ATOM 840 C CA . TYR A 1 112 ? 0.645 -2.003 -23.342 1.00 98.19 112 TYR A CA 1
ATOM 841 C C . TYR A 1 112 ? 0.977 -2.277 -21.872 1.00 98.19 112 TYR A C 1
ATOM 843 O O . TYR A 1 112 ? 0.401 -3.182 -21.270 1.00 98.19 112 TYR A O 1
ATOM 851 N N . ILE A 1 113 ? 1.836 -1.462 -21.254 1.00 98.31 113 ILE A N 1
ATOM 852 C CA . ILE A 1 113 ? 2.181 -1.590 -19.831 1.00 98.31 113 ILE A CA 1
ATOM 853 C C . ILE A 1 113 ? 0.952 -1.417 -18.941 1.00 98.31 113 ILE A C 1
ATOM 855 O O . ILE A 1 113 ? 0.740 -2.223 -18.036 1.00 98.31 113 ILE A O 1
ATOM 859 N N . LYS A 1 114 ? 0.105 -0.421 -19.217 1.00 98.00 114 LYS A N 1
ATOM 860 C CA . LYS A 1 114 ? -1.163 -0.245 -18.499 1.00 98.00 114 LYS A CA 1
ATOM 861 C C . LYS A 1 114 ? -2.034 -1.500 -18.604 1.00 98.00 114 LYS A C 1
ATOM 863 O O . LYS A 1 114 ? -2.501 -1.992 -17.579 1.00 98.00 114 LYS A O 1
ATOM 868 N N . ALA A 1 115 ? -2.184 -2.057 -19.807 1.00 98.38 115 ALA A N 1
ATOM 869 C CA . ALA A 1 115 ? -2.964 -3.272 -20.032 1.00 98.38 115 ALA A CA 1
ATOM 870 C C . ALA A 1 115 ? -2.383 -4.499 -19.302 1.00 98.38 115 ALA A C 1
ATOM 872 O O . ALA A 1 115 ? -3.145 -5.318 -18.790 1.00 98.38 115 ALA A O 1
ATOM 873 N N . ILE A 1 116 ? -1.053 -4.611 -19.188 1.00 98.62 116 ILE A N 1
ATOM 874 C CA . ILE A 1 116 ? -0.400 -5.651 -18.378 1.00 98.62 116 ILE A CA 1
ATOM 875 C C . ILE A 1 116 ? -0.794 -5.509 -16.908 1.00 98.62 116 ILE A C 1
ATOM 877 O O . ILE A 1 116 ? -1.237 -6.481 -16.302 1.00 98.62 116 ILE A O 1
ATOM 881 N N . ILE A 1 117 ? -0.647 -4.317 -16.320 1.00 98.44 117 ILE A N 1
ATOM 882 C CA . ILE A 1 117 ? -0.978 -4.095 -14.904 1.00 98.44 117 ILE A CA 1
ATOM 883 C C . ILE A 1 117 ? -2.464 -4.387 -14.644 1.00 98.44 117 ILE A C 1
ATOM 885 O O . ILE A 1 117 ? -2.799 -5.045 -13.659 1.00 98.44 117 ILE A O 1
ATOM 889 N N . GLU A 1 118 ? -3.354 -3.953 -15.538 1.00 98.00 118 GLU A N 1
ATOM 890 C CA . GLU A 1 118 ? -4.795 -4.217 -15.451 1.00 98.00 118 GLU A CA 1
ATOM 891 C C . GLU A 1 118 ? -5.124 -5.713 -15.550 1.00 98.00 118 GLU A C 1
ATOM 893 O O . GLU A 1 118 ? -5.908 -6.220 -14.745 1.00 98.00 118 GLU A O 1
ATOM 898 N N . ASP A 1 119 ? -4.493 -6.448 -16.470 1.00 97.94 119 ASP A N 1
ATOM 899 C CA . ASP A 1 119 ? -4.656 -7.901 -16.577 1.00 97.94 119 ASP A CA 1
ATOM 900 C C . ASP A 1 119 ? -4.137 -8.624 -15.325 1.00 97.94 119 ASP A C 1
ATOM 902 O O . ASP A 1 119 ? -4.809 -9.515 -14.797 1.00 97.94 119 ASP A O 1
ATOM 906 N N . MET A 1 120 ? -2.995 -8.200 -14.779 1.00 98.06 120 MET A N 1
ATOM 907 C CA . MET A 1 120 ? -2.462 -8.770 -13.543 1.00 98.06 120 MET A CA 1
ATOM 908 C C . MET A 1 120 ? -3.405 -8.524 -12.359 1.00 98.06 120 MET A C 1
ATOM 910 O O . MET A 1 120 ? -3.677 -9.457 -11.607 1.00 98.06 120 MET A O 1
ATOM 914 N N . LYS A 1 121 ? -3.972 -7.318 -12.224 1.00 97.50 121 LYS A N 1
ATOM 915 C CA . LYS A 1 121 ? -4.964 -6.987 -11.182 1.00 97.50 121 LYS A CA 1
ATOM 916 C C . LYS A 1 121 ? -6.292 -7.723 -11.359 1.00 97.50 121 LYS A C 1
ATOM 918 O O . LYS A 1 121 ? -6.976 -8.004 -10.379 1.00 97.50 121 LYS A O 1
ATOM 923 N N . LYS A 1 122 ? -6.677 -8.023 -12.601 1.00 96.31 122 LYS A N 1
ATOM 924 C CA . LYS A 1 122 ? -7.889 -8.791 -12.903 1.00 96.31 122 LYS A CA 1
ATOM 925 C C . LYS A 1 122 ? -7.746 -10.251 -12.475 1.00 96.31 122 LYS A C 1
ATOM 927 O O . LYS A 1 122 ? -8.685 -10.822 -11.926 1.00 96.31 122 LYS A O 1
ATOM 932 N N . ASN A 1 123 ? -6.585 -10.852 -12.727 1.00 95.88 123 ASN A N 1
ATOM 933 C CA . ASN A 1 123 ? -6.362 -12.279 -12.494 1.00 95.88 123 ASN A CA 1
ATOM 934 C C . ASN A 1 123 ? -5.797 -12.578 -11.093 1.00 95.88 123 ASN A C 1
ATOM 936 O O . ASN A 1 123 ? -6.029 -13.659 -10.554 1.00 95.88 123 ASN A O 1
ATOM 940 N N . TYR A 1 124 ? -5.128 -11.620 -10.448 1.00 97.44 124 TYR A N 1
ATOM 941 C CA . TYR A 1 124 ? -4.526 -11.765 -9.121 1.00 97.44 124 TYR A CA 1
ATOM 942 C C . TYR A 1 124 ? -4.947 -10.616 -8.199 1.00 97.44 124 TYR A C 1
ATOM 944 O O . TYR A 1 124 ? -5.068 -9.468 -8.614 1.00 97.44 124 TYR A O 1
ATOM 952 N N . LYS A 1 125 ? -5.146 -10.915 -6.914 1.00 97.12 125 LYS A N 1
ATOM 953 C CA . LYS A 1 125 ? -5.410 -9.919 -5.881 1.00 97.12 125 LYS A CA 1
ATOM 954 C C . LYS A 1 125 ? -4.112 -9.185 -5.570 1.00 97.12 125 LYS A C 1
ATOM 956 O O . LYS A 1 125 ? -3.294 -9.647 -4.775 1.00 97.12 125 LYS A O 1
ATOM 961 N N . ILE A 1 126 ? -3.931 -8.054 -6.232 1.00 98.00 126 ILE A N 1
ATOM 962 C CA . ILE A 1 126 ? -2.766 -7.185 -6.095 1.00 98.00 126 ILE A CA 1
ATOM 963 C C . ILE A 1 126 ? -3.137 -6.013 -5.195 1.00 98.00 126 ILE A C 1
ATOM 965 O O . ILE A 1 126 ? -4.235 -5.467 -5.280 1.00 98.00 126 ILE A O 1
ATOM 969 N N . ASP A 1 127 ? -2.225 -5.655 -4.303 1.00 96.81 127 ASP A N 1
ATOM 970 C CA . ASP A 1 127 ? -2.353 -4.457 -3.488 1.00 96.81 127 ASP A CA 1
ATOM 971 C C . ASP A 1 127 ? -1.870 -3.238 -4.276 1.00 96.81 127 ASP A C 1
ATOM 973 O O . ASP A 1 127 ? -0.691 -3.144 -4.622 1.00 96.81 127 ASP A O 1
ATOM 977 N N . ASP A 1 128 ? -2.766 -2.285 -4.523 1.00 95.38 128 ASP A N 1
ATOM 978 C CA . ASP A 1 128 ? -2.460 -1.061 -5.273 1.00 95.38 128 ASP A CA 1
ATOM 979 C C . ASP A 1 128 ? -1.426 -0.159 -4.584 1.00 95.38 128 ASP A C 1
ATOM 981 O O . ASP A 1 128 ? -0.809 0.686 -5.226 1.00 95.38 128 ASP A O 1
ATOM 985 N N . GLU A 1 129 ? -1.171 -0.367 -3.291 1.00 95.56 129 GLU A N 1
ATOM 986 C CA . GLU A 1 129 ? -0.111 0.323 -2.549 1.00 95.56 129 GLU A CA 1
ATOM 987 C C . GLU A 1 129 ? 1.248 -0.402 -2.625 1.00 95.56 129 GLU A C 1
ATOM 989 O O . GLU A 1 129 ? 2.229 0.067 -2.044 1.00 95.56 129 GLU A O 1
ATOM 994 N N . LYS A 1 130 ? 1.314 -1.539 -3.336 1.00 97.12 130 LYS A N 1
ATOM 995 C CA . LYS A 1 130 ? 2.494 -2.407 -3.487 1.00 97.12 130 LYS A CA 1
ATOM 996 C C . LYS A 1 130 ? 2.842 -2.684 -4.956 1.00 97.12 130 LYS A C 1
ATOM 998 O O . LYS A 1 130 ? 3.300 -3.783 -5.280 1.00 97.12 130 LYS A O 1
ATOM 1003 N N . ILE A 1 131 ? 2.632 -1.714 -5.842 1.00 98.12 131 ILE A N 1
ATOM 1004 C CA . ILE A 1 131 ? 3.113 -1.788 -7.227 1.00 98.12 131 ILE A CA 1
ATOM 1005 C C . ILE A 1 131 ? 4.468 -1.085 -7.315 1.00 98.12 131 ILE A C 1
ATOM 1007 O O . ILE A 1 131 ? 4.621 0.072 -6.919 1.00 98.12 131 ILE A O 1
ATOM 1011 N N . TYR A 1 132 ? 5.451 -1.797 -7.848 1.00 98.56 132 TYR A N 1
ATOM 1012 C CA . TYR A 1 132 ? 6.827 -1.351 -7.995 1.00 98.56 132 TYR A CA 1
ATOM 1013 C C . TYR A 1 132 ? 7.296 -1.570 -9.426 1.00 98.56 132 TYR A C 1
ATOM 1015 O O . TYR A 1 132 ? 6.799 -2.447 -10.137 1.00 98.56 132 TYR A O 1
ATOM 1023 N N . VAL A 1 133 ? 8.285 -0.789 -9.845 1.00 98.44 133 VAL A N 1
ATOM 1024 C CA . VAL A 1 133 ? 8.894 -0.936 -11.167 1.00 98.44 133 VAL A CA 1
ATOM 1025 C C . VAL A 1 133 ? 10.406 -1.046 -11.064 1.00 98.44 133 VAL A C 1
ATOM 1027 O O . VAL A 1 133 ? 11.045 -0.484 -10.171 1.00 98.44 133 VAL A O 1
ATOM 1030 N N . THR A 1 134 ? 10.993 -1.784 -11.991 1.00 98.31 134 THR A N 1
ATOM 1031 C CA . THR A 1 134 ? 12.436 -1.916 -12.121 1.00 98.31 134 THR A CA 1
ATOM 1032 C C . THR A 1 134 ? 12.812 -2.143 -13.573 1.00 98.31 134 THR A C 1
ATOM 1034 O O . THR A 1 134 ? 12.021 -2.651 -14.363 1.00 98.31 134 THR A O 1
ATOM 1037 N N . GLY A 1 135 ? 14.021 -1.759 -13.949 1.00 97.75 135 GLY A N 1
ATOM 1038 C CA . GLY A 1 135 ? 14.502 -1.994 -15.297 1.00 97.75 135 GLY A CA 1
ATOM 1039 C C . GLY A 1 135 ? 16.008 -1.899 -15.387 1.00 97.75 135 GLY A C 1
ATOM 1040 O O . GLY A 1 135 ? 16.682 -1.596 -14.400 1.00 97.75 135 GLY A O 1
ATOM 1041 N N . PHE A 1 136 ? 16.526 -2.153 -16.582 1.00 97.88 136 PHE A N 1
ATOM 1042 C CA . PHE A 1 136 ? 17.934 -1.968 -16.906 1.00 97.88 136 PHE A CA 1
ATOM 1043 C C . PHE A 1 136 ? 18.102 -1.144 -18.182 1.00 97.88 136 PHE A C 1
ATOM 1045 O O . PHE A 1 136 ? 17.367 -1.354 -19.146 1.00 97.88 136 PHE A O 1
ATOM 1052 N N . SER A 1 137 ? 19.087 -0.240 -18.211 1.00 96.56 137 SER A N 1
ATOM 1053 C CA . SER A 1 137 ? 19.491 0.508 -19.409 1.00 96.56 137 SER A CA 1
ATOM 1054 C C . SER A 1 137 ? 18.289 1.175 -20.101 1.00 96.56 137 SER A C 1
ATOM 1056 O O . SER A 1 137 ? 17.583 1.959 -19.462 1.00 96.56 137 SER A O 1
ATOM 1058 N N . ALA A 1 138 ? 17.991 0.841 -21.359 1.00 96.81 138 ALA A N 1
ATOM 1059 C CA . ALA A 1 138 ? 16.824 1.354 -22.084 1.00 96.81 138 ALA A CA 1
ATOM 1060 C C . ALA A 1 138 ? 15.480 1.131 -21.362 1.00 96.81 138 ALA A C 1
ATOM 1062 O O . ALA A 1 138 ? 14.637 2.023 -21.376 1.00 96.81 138 ALA A O 1
ATOM 1063 N N . GLY A 1 139 ? 15.286 -0.003 -20.680 1.00 97.81 139 GLY A N 1
ATOM 1064 C CA . GLY A 1 139 ? 14.072 -0.258 -19.897 1.00 97.81 139 GLY A CA 1
ATOM 1065 C C . GLY A 1 139 ? 13.953 0.673 -18.690 1.00 97.81 139 GLY A C 1
ATOM 1066 O O . GLY A 1 139 ? 12.878 1.197 -18.409 1.00 97.81 139 GLY A O 1
ATOM 1067 N N . SER A 1 140 ? 15.071 0.957 -18.013 1.00 97.38 140 SER A N 1
ATOM 1068 C CA . SER A 1 140 ? 15.113 1.977 -16.956 1.00 97.38 140 SER A CA 1
ATOM 1069 C C . SER A 1 140 ? 14.805 3.363 -17.503 1.00 97.38 140 SER A C 1
ATOM 1071 O O . SER A 1 140 ? 14.014 4.082 -16.905 1.00 97.38 140 SER A O 1
ATOM 1073 N N . ALA A 1 141 ? 15.412 3.737 -18.631 1.00 95.88 141 ALA A N 1
ATOM 1074 C CA . ALA A 1 141 ? 15.189 5.037 -19.255 1.00 95.88 141 ALA A CA 1
ATOM 1075 C C . ALA A 1 141 ? 13.712 5.224 -19.648 1.00 95.88 141 ALA A C 1
ATOM 1077 O O . ALA A 1 141 ? 13.131 6.273 -19.378 1.00 95.88 141 ALA A O 1
ATOM 1078 N N . TYR A 1 142 ? 13.075 4.178 -20.181 1.00 96.44 142 TYR A N 1
ATOM 1079 C CA . TYR A 1 142 ? 11.648 4.190 -20.491 1.00 96.44 142 TYR A CA 1
ATOM 1080 C C . TYR A 1 142 ? 10.773 4.331 -19.245 1.00 96.44 142 TYR A C 1
ATOM 1082 O O . TYR A 1 142 ? 9.848 5.137 -19.238 1.00 96.44 142 TYR A O 1
ATOM 1090 N N . LEU A 1 143 ? 11.089 3.619 -18.157 1.00 96.31 143 LEU A N 1
ATOM 1091 C CA . LEU A 1 143 ? 10.394 3.809 -16.880 1.00 96.31 143 LEU A CA 1
ATOM 1092 C C . LEU A 1 143 ? 10.548 5.238 -16.348 1.00 96.31 143 LEU A C 1
ATOM 1094 O O . LEU A 1 143 ? 9.585 5.771 -15.807 1.00 96.31 143 LEU A O 1
ATOM 1098 N N . MET A 1 144 ? 11.714 5.877 -16.517 1.00 93.94 144 MET A N 1
ATOM 1099 C CA . MET A 1 144 ? 11.906 7.280 -16.120 1.00 93.94 144 MET A CA 1
ATOM 1100 C C . MET A 1 144 ? 10.954 8.205 -16.885 1.00 93.94 144 MET A C 1
ATOM 1102 O O . MET A 1 144 ? 10.242 8.989 -16.260 1.00 93.94 144 MET A O 1
ATOM 1106 N N . VAL A 1 145 ? 10.888 8.071 -18.215 1.00 91.50 145 VAL A N 1
ATOM 1107 C CA . VAL A 1 145 ? 9.966 8.849 -19.064 1.00 91.50 145 VAL A CA 1
ATOM 1108 C C . VAL A 1 145 ? 8.508 8.543 -18.714 1.00 91.50 145 VAL A C 1
ATOM 1110 O O . VAL A 1 145 ? 7.701 9.459 -18.560 1.00 91.50 145 VAL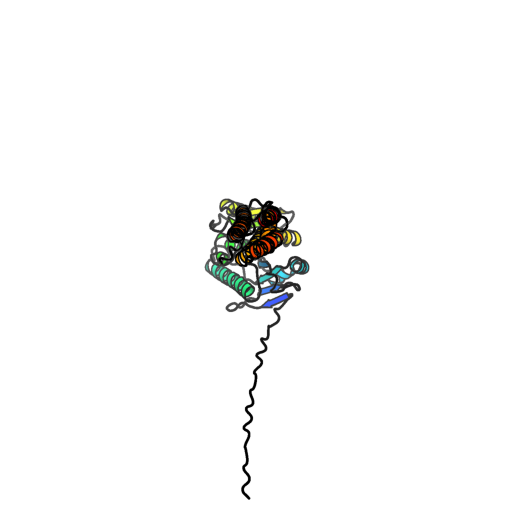 A O 1
ATOM 1113 N N . GLY A 1 146 ? 8.184 7.264 -18.522 1.00 91.81 146 GLY A N 1
ATOM 1114 C CA . GLY A 1 146 ? 6.867 6.790 -18.116 1.00 91.81 146 GLY A CA 1
ATOM 1115 C C . GLY A 1 146 ? 6.377 7.454 -16.836 1.00 91.81 146 GLY A C 1
ATOM 1116 O O . GLY A 1 146 ? 5.326 8.090 -16.840 1.00 91.81 146 GLY A O 1
ATOM 1117 N N . ILE A 1 147 ? 7.172 7.362 -15.766 1.00 91.88 147 ILE A N 1
ATOM 1118 C CA . ILE A 1 147 ? 6.871 7.963 -14.460 1.00 91.88 147 ILE A CA 1
ATOM 1119 C C . ILE A 1 147 ? 6.748 9.487 -14.569 1.00 91.88 147 ILE A C 1
ATOM 1121 O O . ILE A 1 147 ? 5.829 10.068 -13.996 1.00 91.88 147 ILE A O 1
ATOM 1125 N N . ALA A 1 148 ? 7.662 10.139 -15.291 1.00 88.38 148 ALA A N 1
ATOM 1126 C CA . ALA A 1 148 ? 7.714 11.595 -15.359 1.00 88.38 148 ALA A CA 1
ATOM 1127 C C . ALA A 1 148 ? 6.566 12.211 -16.176 1.00 88.38 148 ALA A C 1
ATOM 1129 O O . ALA A 1 148 ? 6.033 13.256 -15.787 1.00 88.38 148 ALA A O 1
ATOM 1130 N N . ALA A 1 149 ? 6.201 11.591 -17.304 1.00 86.31 149 ALA A N 1
ATOM 1131 C CA . ALA A 1 149 ? 5.459 12.275 -18.362 1.00 86.31 149 ALA A CA 1
ATOM 1132 C C . ALA A 1 149 ? 4.283 11.489 -18.965 1.00 86.31 149 ALA A C 1
ATOM 1134 O O . ALA A 1 149 ? 3.331 12.122 -19.424 1.00 86.31 149 ALA A O 1
ATOM 1135 N N . LEU A 1 150 ? 4.293 10.150 -18.969 1.00 88.44 150 LEU A N 1
ATOM 1136 C CA . LEU A 1 150 ? 3.280 9.386 -19.709 1.00 88.44 150 LEU A CA 1
ATOM 1137 C C . LEU A 1 150 ? 1.992 9.190 -18.901 1.00 88.44 150 LEU A C 1
ATOM 1139 O O . LEU A 1 150 ? 1.989 8.631 -17.805 1.00 88.44 150 LEU A O 1
ATOM 1143 N N . GLU A 1 151 ? 0.859 9.580 -19.485 1.00 88.25 151 GLU A N 1
ATOM 1144 C CA . GLU A 1 151 ? -0.460 9.481 -18.846 1.00 88.25 151 GLU A CA 1
ATOM 1145 C C . GLU A 1 151 ? -0.826 8.044 -18.443 1.00 88.25 151 GLU A C 1
ATOM 1147 O O . GLU A 1 151 ? -1.402 7.822 -17.380 1.00 88.25 151 GLU A O 1
ATOM 1152 N N . HIS A 1 152 ? -0.414 7.046 -19.227 1.00 91.06 152 HIS A N 1
ATOM 1153 C CA . HIS A 1 152 ? -0.688 5.632 -18.956 1.00 91.06 152 HIS A CA 1
ATOM 1154 C C . HIS A 1 152 ? -0.128 5.149 -17.610 1.00 91.06 152 HIS A C 1
ATOM 1156 O O . HIS A 1 152 ? -0.748 4.317 -16.951 1.00 91.06 152 HIS A O 1
ATOM 1162 N N . PHE A 1 153 ? 1.000 5.712 -17.162 1.00 90.81 153 PHE A N 1
ATOM 1163 C CA . PHE A 1 153 ? 1.598 5.406 -15.860 1.00 90.81 153 PHE A CA 1
ATOM 1164 C C . PHE A 1 153 ? 0.823 6.045 -14.700 1.00 90.81 153 PHE A C 1
ATOM 1166 O O . PHE A 1 153 ? 1.006 5.659 -13.551 1.00 90.81 153 PHE A O 1
ATOM 1173 N N . ARG A 1 154 ? -0.095 6.983 -14.978 1.00 87.44 154 ARG A N 1
ATOM 1174 C CA . ARG A 1 154 ? -0.975 7.583 -13.966 1.00 87.44 154 ARG A CA 1
ATOM 1175 C C . ARG A 1 154 ? -2.166 6.697 -13.616 1.00 87.44 154 ARG A C 1
ATOM 1177 O O . ARG A 1 154 ? -2.784 6.949 -12.580 1.00 87.44 154 ARG A O 1
ATOM 1184 N N . ALA A 1 155 ? -2.474 5.686 -14.433 1.00 90.44 155 ALA A N 1
ATOM 1185 C CA . ALA A 1 155 ? -3.592 4.764 -14.220 1.00 90.44 155 ALA A CA 1
ATOM 1186 C C . ALA A 1 155 ? -3.387 3.815 -13.024 1.00 90.44 155 ALA A C 1
ATOM 1188 O O . ALA A 1 155 ? -4.337 3.191 -12.556 1.00 90.44 155 ALA A O 1
ATOM 1189 N N . PHE A 1 156 ? -2.161 3.712 -12.513 1.00 92.06 156 PHE A N 1
ATOM 1190 C CA . PHE A 1 156 ? -1.814 2.925 -11.336 1.00 92.06 156 PHE A CA 1
ATOM 1191 C C . PHE A 1 156 ? -0.818 3.695 -10.465 1.00 92.06 156 PHE A C 1
ATOM 1193 O O . PHE A 1 156 ? -0.162 4.632 -10.916 1.00 92.06 156 PHE A O 1
ATOM 1200 N N . LYS A 1 157 ? -0.738 3.341 -9.182 1.00 92.38 157 LYS A N 1
ATOM 1201 C CA . LYS A 1 157 ? 0.158 3.999 -8.230 1.00 92.38 157 LYS A CA 1
ATOM 1202 C C . LYS A 1 157 ? 1.472 3.238 -8.160 1.00 92.38 157 LYS A C 1
ATOM 1204 O O . LYS A 1 157 ? 1.480 2.088 -7.747 1.00 92.38 157 LYS A O 1
ATOM 1209 N N . ILE A 1 158 ? 2.582 3.872 -8.523 1.00 94.75 158 ILE A N 1
ATOM 1210 C CA . ILE A 1 158 ? 3.914 3.284 -8.344 1.00 94.75 158 ILE A CA 1
ATOM 1211 C C . ILE A 1 158 ? 4.427 3.706 -6.974 1.00 94.75 158 ILE A C 1
ATOM 1213 O O . ILE A 1 158 ? 4.686 4.879 -6.735 1.00 94.75 158 ILE A O 1
ATOM 1217 N N . ARG A 1 159 ? 4.589 2.756 -6.057 1.00 95.62 159 ARG A N 1
ATOM 1218 C CA . ARG A 1 159 ? 5.132 3.047 -4.727 1.00 95.62 159 ARG A CA 1
ATOM 1219 C C . ARG A 1 159 ? 6.643 3.251 -4.766 1.00 95.62 159 ARG A C 1
ATOM 1221 O O . ARG A 1 159 ? 7.167 4.133 -4.083 1.00 95.62 159 ARG A O 1
ATOM 1228 N N . GLY A 1 160 ? 7.341 2.431 -5.547 1.00 97.19 160 GLY A N 1
ATOM 1229 C CA . GLY A 1 160 ? 8.794 2.468 -5.641 1.00 97.19 160 GLY A CA 1
ATOM 1230 C C . GLY A 1 160 ? 9.320 2.102 -7.024 1.00 97.19 160 GLY A C 1
ATOM 1231 O O . GLY A 1 160 ? 8.797 1.197 -7.672 1.00 97.19 160 GLY A O 1
ATOM 1232 N N . ALA A 1 161 ? 10.382 2.782 -7.450 1.00 97.56 161 ALA A N 1
ATOM 1233 C CA . ALA A 1 161 ? 11.099 2.501 -8.688 1.00 97.56 161 ALA A CA 1
ATOM 1234 C C . ALA A 1 161 ? 12.587 2.249 -8.402 1.00 97.56 161 ALA A C 1
ATOM 1236 O O . ALA A 1 161 ? 13.264 3.124 -7.866 1.00 97.56 161 ALA A O 1
ATOM 1237 N N . ALA A 1 162 ? 13.099 1.070 -8.764 1.00 97.88 162 ALA A N 1
ATOM 1238 C CA . ALA A 1 162 ? 14.522 0.729 -8.686 1.00 97.88 162 ALA A CA 1
ATOM 1239 C C . ALA A 1 162 ? 15.102 0.619 -10.104 1.00 97.88 162 ALA A C 1
ATOM 1241 O O . ALA A 1 162 ? 14.904 -0.387 -10.786 1.00 97.88 162 ALA A O 1
ATOM 1242 N N . LEU A 1 163 ? 15.776 1.669 -10.565 1.00 97.75 163 LEU A N 1
ATOM 1243 C CA . LEU A 1 163 ? 16.158 1.855 -11.966 1.00 97.75 163 LEU A CA 1
ATOM 1244 C C . LEU A 1 163 ? 17.670 1.690 -12.126 1.00 97.75 163 LEU A C 1
ATOM 1246 O O . LEU A 1 163 ? 18.431 2.416 -11.497 1.00 97.75 163 LEU A O 1
ATOM 1250 N N . PHE A 1 164 ? 18.113 0.748 -12.957 1.00 97.31 164 PHE A N 1
ATOM 1251 C CA . PHE A 1 164 ? 19.527 0.392 -13.106 1.00 97.31 164 PHE A CA 1
ATOM 1252 C C . PHE A 1 164 ? 20.092 0.868 -14.437 1.00 97.31 164 PHE A C 1
ATOM 1254 O O . PHE A 1 164 ? 19.497 0.588 -15.480 1.00 97.31 164 PHE A O 1
ATOM 1261 N N . SER A 1 165 ? 21.230 1.565 -14.408 1.00 96.44 165 SER A N 1
ATOM 1262 C CA . SER A 1 165 ? 21.971 2.037 -15.592 1.00 96.44 165 SER A CA 1
ATOM 1263 C C . SER A 1 165 ? 21.120 2.757 -16.645 1.00 96.44 165 SER A C 1
ATOM 1265 O O . SER A 1 165 ? 21.460 2.781 -17.824 1.00 96.44 165 SER A O 1
ATOM 1267 N N . GLY A 1 166 ? 19.985 3.322 -16.233 1.00 93.00 166 GLY A N 1
ATOM 1268 C CA . GLY A 1 166 ? 19.142 4.154 -17.077 1.00 93.00 166 GLY A CA 1
ATOM 1269 C C . GLY A 1 166 ? 19.559 5.605 -16.972 1.00 93.00 166 GLY A C 1
ATOM 1270 O O . GLY A 1 166 ? 20.078 6.048 -15.948 1.00 93.00 166 GLY A O 1
ATOM 1271 N N . GLY A 1 167 ? 19.277 6.357 -18.019 1.00 88.38 167 GLY A N 1
ATOM 1272 C CA . GLY A 1 167 ? 19.513 7.782 -18.027 1.00 88.38 167 GLY A CA 1
ATOM 1273 C C . GLY A 1 167 ? 18.801 8.431 -19.193 1.00 88.38 167 GLY A C 1
ATOM 1274 O O . GLY A 1 167 ? 18.272 7.771 -20.086 1.00 88.38 167 GLY A O 1
ATOM 1275 N N . ILE A 1 168 ? 18.791 9.747 -19.151 1.00 83.75 168 ILE A N 1
ATOM 1276 C CA . ILE A 1 168 ? 18.052 10.606 -20.063 1.00 83.75 168 ILE A CA 1
ATOM 1277 C C . ILE A 1 168 ? 18.884 11.857 -20.277 1.00 83.75 168 ILE A C 1
ATOM 1279 O O . ILE A 1 168 ? 19.526 12.383 -19.365 1.00 83.75 168 ILE A O 1
ATOM 1283 N N . THR A 1 169 ? 18.919 12.296 -21.523 1.00 75.50 169 THR A N 1
ATOM 1284 C CA . THR A 1 169 ? 19.655 13.482 -21.940 1.00 75.50 169 THR A CA 1
ATOM 1285 C C . THR A 1 169 ? 18.706 14.674 -21.958 1.00 75.50 169 THR A C 1
ATOM 1287 O O . THR A 1 169 ? 17.641 14.587 -22.565 1.00 75.50 169 THR A O 1
ATOM 1290 N N . GLY A 1 170 ? 19.104 15.787 -21.339 1.00 72.19 170 GLY A N 1
ATOM 1291 C CA . GLY A 1 170 ? 18.282 16.999 -21.245 1.00 72.19 170 GLY A CA 1
ATOM 1292 C C . GLY A 1 170 ? 17.371 17.034 -20.016 1.00 72.19 170 GLY A C 1
ATOM 1293 O O . GLY A 1 170 ? 17.395 16.136 -19.175 1.00 72.19 170 GLY A O 1
ATOM 1294 N N . GLU A 1 171 ? 16.601 18.115 -19.894 1.00 69.69 171 GLU A N 1
ATOM 1295 C CA . GLU A 1 171 ? 15.642 18.299 -18.804 1.00 69.69 171 GLU A CA 1
ATOM 1296 C C . GLU A 1 171 ? 14.359 17.510 -19.091 1.00 69.69 171 GLU A C 1
ATOM 1298 O O . GLU A 1 171 ? 13.788 17.603 -20.179 1.00 69.69 171 GLU A O 1
ATOM 1303 N N . MET A 1 172 ? 13.893 16.727 -18.116 1.00 72.44 172 MET A N 1
ATOM 1304 C CA . MET A 1 172 ? 12.579 16.092 -18.216 1.00 72.44 172 MET A CA 1
ATOM 1305 C C . MET A 1 172 ? 11.470 17.082 -17.893 1.00 72.44 172 MET A C 1
ATOM 1307 O O . MET A 1 172 ? 11.478 17.701 -16.829 1.00 72.44 172 MET A O 1
ATOM 1311 N N . GLY A 1 173 ? 10.445 17.125 -18.743 1.00 69.56 173 GLY A N 1
ATOM 1312 C CA . GLY A 1 173 ? 9.133 17.607 -18.329 1.00 69.56 173 GLY A CA 1
ATOM 1313 C C . GLY A 1 173 ? 8.545 16.627 -17.320 1.00 69.56 173 GLY A C 1
ATOM 1314 O O . GLY A 1 173 ? 8.121 15.536 -17.694 1.00 69.56 173 GLY A O 1
ATOM 1315 N N . VAL A 1 174 ? 8.558 16.989 -16.040 1.00 69.81 174 VAL A N 1
ATOM 1316 C CA . VAL A 1 174 ? 8.029 16.140 -14.973 1.00 69.81 174 VAL A CA 1
ATOM 1317 C C . VAL A 1 174 ? 6.712 16.717 -14.470 1.00 69.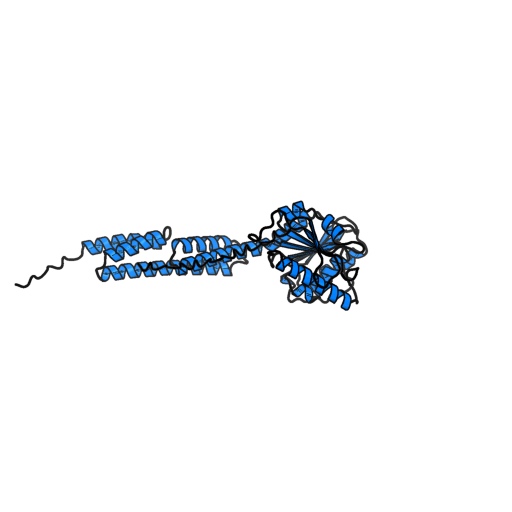81 174 VAL A C 1
ATOM 1319 O O . VAL A 1 174 ? 6.651 17.880 -14.073 1.00 69.81 174 VAL A O 1
ATOM 1322 N N . ASN A 1 175 ? 5.656 15.902 -14.449 1.00 66.12 175 ASN A N 1
ATOM 1323 C CA . ASN A 1 175 ? 4.406 16.293 -13.807 1.00 66.12 175 ASN A CA 1
ATOM 1324 C C . ASN A 1 175 ? 4.536 16.163 -12.264 1.00 66.12 175 ASN A C 1
ATOM 1326 O O . ASN A 1 175 ? 4.844 15.069 -11.771 1.00 66.12 175 ASN A O 1
ATOM 1330 N N . PRO A 1 176 ? 4.300 17.248 -11.495 1.00 66.31 176 PRO A N 1
ATOM 1331 C CA . PRO A 1 176 ? 4.480 17.268 -10.042 1.00 66.31 176 PRO A CA 1
ATOM 1332 C C . PRO A 1 176 ? 3.333 16.617 -9.245 1.00 66.31 176 PRO A C 1
ATOM 1334 O O . PRO A 1 176 ? 3.530 16.291 -8.074 1.00 66.31 176 PRO A O 1
ATOM 1337 N N . ASP A 1 177 ? 2.160 16.384 -9.845 1.00 67.94 177 ASP A N 1
ATOM 1338 C CA . ASP A 1 177 ? 0.919 16.012 -9.142 1.00 67.94 177 ASP A CA 1
ATOM 1339 C C . ASP A 1 177 ? 1.018 14.665 -8.406 1.00 67.94 177 ASP A C 1
ATOM 1341 O O . ASP A 1 177 ? 0.309 14.436 -7.428 1.00 67.94 177 ASP A O 1
ATOM 1345 N N . LYS A 1 178 ? 1.925 13.776 -8.838 1.00 62.69 178 LYS A N 1
ATOM 1346 C CA . LYS A 1 178 ? 2.183 12.466 -8.205 1.00 62.69 178 LYS A CA 1
ATOM 1347 C C . LYS A 1 178 ? 3.602 12.297 -7.657 1.00 62.69 178 LYS A C 1
ATOM 1349 O O . LYS A 1 178 ? 3.947 11.220 -7.168 1.00 62.69 178 LYS A O 1
ATOM 1354 N N . ALA A 1 179 ? 4.410 13.358 -7.674 1.00 65.81 179 ALA A N 1
ATOM 1355 C CA . ALA A 1 179 ? 5.819 13.311 -7.285 1.00 65.81 179 ALA A CA 1
ATOM 1356 C C . ALA A 1 179 ? 6.042 12.762 -5.868 1.00 65.81 179 ALA A C 1
ATOM 1358 O O . ALA A 1 179 ? 6.966 11.993 -5.616 1.00 65.81 179 ALA A O 1
ATOM 1359 N N . LYS A 1 180 ? 5.137 13.094 -4.944 1.00 67.94 180 LYS A N 1
ATOM 1360 C CA . LYS A 1 180 ? 5.244 12.701 -3.533 1.00 67.94 180 LYS A CA 1
ATOM 1361 C C . LYS A 1 180 ? 4.833 11.253 -3.255 1.00 67.94 180 LYS A C 1
ATOM 1363 O O . LYS A 1 180 ? 5.094 10.757 -2.165 1.00 67.94 180 LYS A O 1
ATOM 1368 N N . GLU A 1 181 ? 4.190 10.576 -4.206 1.00 79.56 181 GLU A N 1
ATOM 1369 C CA . GLU A 1 181 ? 3.663 9.219 -4.004 1.00 79.56 181 GLU A CA 1
ATOM 1370 C C . GLU A 1 181 ? 4.625 8.116 -4.459 1.00 79.56 181 GLU A C 1
ATOM 1372 O O . GLU A 1 181 ? 4.497 6.972 -4.016 1.00 79.56 181 GLU A O 1
ATOM 1377 N N . THR A 1 182 ? 5.586 8.460 -5.323 1.00 90.81 182 THR A N 1
ATOM 1378 C CA . THR A 1 182 ? 6.569 7.531 -5.893 1.00 90.81 182 THR A CA 1
ATOM 1379 C C . THR A 1 182 ? 7.953 7.811 -5.320 1.00 90.81 182 THR A C 1
ATOM 1381 O O . THR A 1 182 ? 8.481 8.911 -5.466 1.00 90.81 182 THR A O 1
ATOM 1384 N N . THR A 1 183 ? 8.580 6.802 -4.711 1.00 95.50 183 THR A N 1
ATOM 1385 C CA . THR A 1 183 ? 9.993 6.890 -4.307 1.00 95.50 183 THR A CA 1
ATOM 1386 C C . THR A 1 183 ? 10.889 6.241 -5.361 1.00 95.50 183 THR A C 1
ATOM 1388 O O . THR A 1 183 ? 10.633 5.121 -5.796 1.00 95.50 183 THR A O 1
ATOM 1391 N N . ILE A 1 184 ? 11.958 6.916 -5.774 1.00 96.06 184 ILE A N 1
ATOM 1392 C CA . ILE A 1 184 ? 12.824 6.486 -6.875 1.00 96.06 184 ILE A CA 1
ATOM 1393 C C . ILE A 1 184 ? 14.250 6.273 -6.362 1.00 96.06 184 ILE A C 1
ATOM 1395 O O . ILE A 1 184 ? 14.819 7.126 -5.686 1.00 96.06 184 ILE A O 1
ATOM 1399 N N . ARG A 1 185 ? 14.856 5.144 -6.727 1.00 97.69 185 ARG A N 1
ATOM 1400 C CA . ARG A 1 185 ? 16.294 4.900 -6.608 1.00 97.69 185 ARG A CA 1
ATOM 1401 C C . ARG A 1 185 ? 16.876 4.608 -7.977 1.00 97.69 185 ARG A C 1
ATOM 1403 O O . ARG A 1 185 ? 16.464 3.656 -8.637 1.00 97.69 185 ARG A O 1
ATOM 1410 N N . ILE A 1 186 ? 17.847 5.418 -8.379 1.00 97.19 186 ILE A N 1
ATOM 1411 C CA . ILE A 1 186 ? 18.603 5.235 -9.616 1.00 97.19 186 ILE A CA 1
ATOM 1412 C C . ILE A 1 186 ? 19.964 4.661 -9.244 1.00 97.19 186 ILE A C 1
ATOM 1414 O O . ILE A 1 186 ? 20.759 5.326 -8.590 1.00 97.19 186 ILE A O 1
ATOM 1418 N N . TYR A 1 187 ? 20.229 3.427 -9.649 1.00 97.19 187 TYR A N 1
ATOM 1419 C CA . TYR A 1 187 ? 21.501 2.746 -9.451 1.00 97.19 187 TYR A CA 1
ATOM 1420 C C . TYR A 1 187 ? 22.362 2.890 -10.699 1.00 97.19 187 TYR A C 1
ATOM 1422 O O . TYR A 1 187 ? 21.909 2.595 -11.807 1.00 97.19 187 TYR A O 1
ATOM 1430 N N . ILE A 1 188 ? 23.613 3.304 -10.522 1.00 97.06 188 ILE A N 1
ATOM 1431 C CA . ILE A 1 188 ? 24.541 3.510 -11.633 1.00 97.06 188 ILE A CA 1
ATOM 1432 C C . ILE A 1 188 ? 25.958 3.074 -11.259 1.00 97.06 188 ILE A C 1
ATOM 1434 O O . ILE A 1 188 ? 26.436 3.357 -10.156 1.00 97.06 188 ILE A O 1
ATOM 1438 N N . GLY A 1 189 ? 26.625 2.376 -12.179 1.00 96.56 189 GLY A N 1
ATOM 1439 C CA . GLY A 1 189 ? 28.030 2.006 -12.041 1.00 96.56 189 GLY A CA 1
ATOM 1440 C C . GLY A 1 189 ? 28.930 3.243 -12.090 1.00 96.56 189 GLY A C 1
ATOM 1441 O O . GLY A 1 189 ? 28.750 4.109 -12.943 1.00 96.56 189 GLY A O 1
ATOM 1442 N N . THR A 1 190 ? 29.925 3.349 -11.209 1.00 95.25 190 THR A N 1
ATOM 1443 C CA . THR A 1 190 ? 30.873 4.480 -11.213 1.00 95.25 190 THR A CA 1
ATOM 1444 C C . THR A 1 190 ? 31.723 4.549 -12.484 1.00 95.25 190 THR A C 1
ATOM 1446 O O . THR A 1 190 ? 32.195 5.629 -12.829 1.00 95.25 190 THR A O 1
ATOM 1449 N N . GLY A 1 191 ? 31.899 3.424 -13.182 1.00 95.44 191 GLY A N 1
ATOM 1450 C CA . GLY A 1 191 ? 32.552 3.332 -14.488 1.00 95.44 191 GLY A CA 1
ATOM 1451 C C . GLY A 1 191 ? 31.586 3.268 -15.676 1.00 95.44 191 GLY A C 1
ATOM 1452 O O . GLY A 1 191 ? 32.035 3.033 -16.795 1.00 95.44 191 GLY A O 1
ATOM 1453 N N . ASP A 1 192 ? 30.277 3.443 -15.470 1.00 95.56 192 ASP A N 1
ATOM 1454 C CA . ASP A 1 192 ? 29.253 3.360 -16.522 1.00 95.56 192 ASP A CA 1
ATOM 1455 C C . ASP A 1 192 ? 29.181 4.658 -17.352 1.00 95.56 192 ASP A C 1
ATOM 1457 O O . ASP A 1 192 ? 28.197 5.395 -17.341 1.00 95.56 192 ASP A O 1
ATOM 1461 N N . THR A 1 193 ? 30.268 4.981 -18.049 1.00 91.06 193 THR A N 1
ATOM 1462 C CA . THR A 1 193 ? 30.340 6.107 -18.992 1.00 91.06 193 THR A CA 1
ATOM 1463 C C . THR A 1 193 ? 29.904 5.626 -20.385 1.00 91.06 193 THR A C 1
ATOM 1465 O O . THR A 1 193 ? 30.382 4.582 -20.826 1.00 91.06 193 THR A O 1
ATOM 1468 N N . PRO A 1 194 ? 29.031 6.356 -21.111 1.00 90.94 194 PRO A N 1
ATOM 1469 C CA . PRO A 1 194 ? 28.568 7.721 -20.838 1.00 90.94 194 PRO A CA 1
ATOM 1470 C C . PRO A 1 194 ? 27.312 7.844 -19.954 1.00 90.94 194 PRO A C 1
ATOM 1472 O O . PRO A 1 194 ? 26.894 8.969 -19.703 1.00 90.94 194 PRO A O 1
ATOM 1475 N N . HIS A 1 195 ? 26.706 6.755 -19.468 1.00 93.31 195 HIS A N 1
ATOM 1476 C CA . HIS A 1 195 ? 25.402 6.771 -18.777 1.00 93.31 195 HIS A CA 1
ATOM 1477 C C . HIS A 1 195 ? 25.401 7.421 -17.385 1.00 93.31 195 HIS A C 1
ATOM 1479 O O . HIS A 1 195 ? 24.343 7.834 -16.910 1.00 93.31 195 HIS A O 1
ATOM 1485 N N . LEU A 1 196 ? 26.565 7.585 -16.752 1.00 94.81 196 LEU A N 1
ATOM 1486 C CA . LEU A 1 196 ? 26.699 8.220 -15.441 1.00 94.81 196 LEU A CA 1
ATOM 1487 C C . LEU A 1 196 ? 26.142 9.652 -15.409 1.00 94.81 196 LEU A C 1
ATOM 1489 O O . LEU A 1 196 ? 25.413 10.008 -14.483 1.00 94.81 196 LEU A O 1
ATOM 1493 N N . GLY A 1 197 ? 26.458 10.462 -16.423 1.00 94.75 197 GLY A N 1
ATOM 1494 C CA . GLY A 1 197 ? 25.950 11.833 -16.547 1.00 94.75 197 GLY A CA 1
ATOM 1495 C C . GLY A 1 197 ? 24.424 11.879 -16.734 1.00 94.75 197 GLY A C 1
ATOM 1496 O O . GLY A 1 197 ? 23.738 12.516 -15.939 1.00 94.75 197 GLY A O 1
ATOM 1497 N N . PRO A 1 198 ? 23.857 11.162 -17.719 1.00 94.62 198 PRO A N 1
ATOM 1498 C CA . PRO A 1 198 ? 22.414 11.031 -17.905 1.00 94.62 198 PRO A CA 1
ATOM 1499 C C . PRO A 1 198 ? 21.652 10.490 -16.683 1.00 94.62 198 PRO A C 1
ATOM 1501 O O . PRO A 1 198 ? 20.542 10.946 -16.417 1.00 94.62 198 PRO A O 1
ATOM 1504 N N . ALA A 1 199 ? 22.220 9.553 -15.916 1.00 95.81 199 ALA A N 1
ATOM 1505 C CA . ALA A 1 199 ? 21.615 9.061 -14.673 1.00 95.81 199 ALA A CA 1
ATOM 1506 C C . ALA A 1 199 ? 21.573 10.148 -13.583 1.00 95.81 199 ALA A C 1
ATOM 1508 O O . ALA A 1 199 ? 20.567 10.299 -12.888 1.00 95.81 199 ALA A O 1
ATOM 1509 N N . GLN A 1 200 ? 22.650 10.933 -13.457 1.00 95.50 200 GLN A N 1
ATOM 1510 C CA . GLN A 1 200 ? 22.704 12.095 -12.566 1.00 95.50 200 GLN A CA 1
ATOM 1511 C C . GLN A 1 200 ? 21.657 13.144 -12.966 1.00 95.50 200 GLN A C 1
ATOM 1513 O O . GLN A 1 200 ? 20.855 13.551 -12.128 1.00 95.50 200 GLN A O 1
ATOM 1518 N N . ASN A 1 201 ? 21.583 13.488 -14.254 1.00 93.56 201 ASN A N 1
ATOM 1519 C CA . ASN A 1 201 ? 20.596 14.435 -14.780 1.00 93.56 201 ASN A CA 1
ATOM 1520 C C . ASN A 1 201 ? 19.151 13.986 -14.509 1.00 93.56 201 ASN A C 1
ATOM 1522 O O . ASN A 1 201 ? 18.299 14.804 -14.152 1.00 93.56 201 ASN A O 1
ATOM 1526 N N . ALA A 1 202 ? 18.872 12.685 -14.641 1.00 93.50 202 ALA A N 1
ATOM 1527 C CA . ALA A 1 202 ? 17.568 12.111 -14.323 1.00 93.50 202 ALA A CA 1
ATOM 1528 C C . ALA A 1 202 ? 17.208 12.299 -12.844 1.00 93.50 202 ALA A C 1
ATOM 1530 O O . ALA A 1 202 ? 16.117 12.775 -12.526 1.00 93.50 202 ALA A O 1
ATOM 1531 N N . ALA A 1 203 ? 18.136 11.959 -11.944 1.00 94.44 203 ALA A N 1
ATOM 1532 C CA . ALA A 1 203 ? 17.936 12.100 -10.506 1.00 94.44 203 ALA A CA 1
ATOM 1533 C C . ALA A 1 203 ? 17.678 13.559 -10.111 1.00 94.44 203 ALA A C 1
ATOM 1535 O O . ALA A 1 203 ? 16.773 13.836 -9.324 1.00 94.44 203 ALA A O 1
ATOM 1536 N N . ASP A 1 204 ? 18.443 14.491 -10.679 1.00 93.12 204 ASP A N 1
ATOM 1537 C CA . ASP A 1 204 ? 18.303 15.917 -10.390 1.00 93.12 204 ASP A CA 1
ATOM 1538 C C . ASP A 1 204 ? 16.976 16.469 -10.927 1.00 93.12 204 ASP A C 1
ATOM 1540 O O . ASP A 1 204 ? 16.301 17.224 -10.226 1.00 93.12 204 ASP A O 1
ATOM 1544 N N . SER A 1 205 ? 16.534 16.012 -12.103 1.00 90.81 205 SER A N 1
ATOM 1545 C CA . SER A 1 205 ? 15.222 16.366 -12.666 1.00 90.81 205 SER A CA 1
ATOM 1546 C C . SER A 1 205 ? 14.067 15.866 -11.791 1.00 90.81 205 SER A C 1
ATOM 1548 O O . SER A 1 205 ? 13.158 16.631 -11.469 1.00 90.81 205 SER A O 1
ATOM 1550 N N . PHE A 1 206 ? 14.115 14.608 -11.335 1.00 91.38 206 PHE A N 1
ATOM 1551 C CA . PHE A 1 206 ? 13.105 14.063 -10.422 1.00 91.38 206 PHE A CA 1
ATOM 1552 C C . PHE A 1 206 ? 13.062 14.824 -9.092 1.00 91.38 206 PHE A C 1
ATOM 1554 O O . PHE A 1 206 ? 11.980 15.190 -8.628 1.00 91.38 206 PHE A O 1
ATOM 1561 N N . LYS A 1 207 ? 14.224 15.118 -8.495 1.00 91.94 207 LYS A N 1
ATOM 1562 C CA . LYS A 1 207 ? 14.307 15.905 -7.254 1.00 91.94 207 LYS A CA 1
ATOM 1563 C C . LYS A 1 207 ? 13.755 17.316 -7.436 1.00 91.94 207 LYS A C 1
ATOM 1565 O O . LYS A 1 207 ? 12.970 17.765 -6.605 1.00 91.94 207 LYS A O 1
ATOM 1570 N N . LYS A 1 208 ? 14.121 18.001 -8.528 1.00 89.25 208 LYS A N 1
ATOM 1571 C CA . LYS A 1 208 ? 13.620 19.345 -8.864 1.00 89.25 208 LYS A CA 1
ATOM 1572 C C . LYS A 1 208 ? 12.094 19.363 -8.985 1.00 89.25 208 LYS A C 1
ATOM 1574 O O . LYS A 1 208 ? 11.463 20.335 -8.584 1.00 89.25 208 LYS A O 1
ATOM 1579 N N . ALA A 1 209 ? 11.506 18.274 -9.472 1.00 86.56 209 ALA A N 1
ATOM 1580 C CA . ALA A 1 209 ? 10.063 18.097 -9.588 1.00 86.56 209 ALA A CA 1
ATOM 1581 C C . ALA A 1 209 ? 9.363 17.623 -8.297 1.00 86.56 209 ALA A C 1
ATOM 1583 O O . ALA A 1 209 ? 8.151 17.414 -8.298 1.00 86.56 209 ALA A O 1
ATOM 1584 N N . GLY A 1 210 ? 10.101 17.448 -7.196 1.00 88.94 210 GLY A N 1
ATOM 1585 C CA . GLY A 1 210 ? 9.556 17.089 -5.885 1.00 88.94 210 GLY A CA 1
ATOM 1586 C C . GLY A 1 210 ? 9.427 15.588 -5.613 1.00 88.94 210 GLY A C 1
ATOM 1587 O O . GLY A 1 210 ? 8.786 15.219 -4.628 1.00 88.94 210 GLY A O 1
ATOM 1588 N N . TYR A 1 211 ? 10.013 14.722 -6.448 1.00 90.75 211 TYR A N 1
ATOM 1589 C CA . TYR A 1 211 ? 10.051 13.283 -6.176 1.00 90.75 211 TYR A CA 1
ATOM 1590 C C . TYR A 1 211 ? 11.049 12.977 -5.062 1.00 90.75 211 TYR A C 1
ATOM 1592 O O . TYR A 1 211 ? 12.131 13.569 -4.994 1.00 90.75 211 TYR A O 1
ATOM 1600 N N . ASN A 1 212 ? 10.734 11.975 -4.240 1.00 92.81 212 ASN A N 1
ATOM 1601 C CA . ASN A 1 212 ? 11.723 11.375 -3.351 1.00 92.81 212 ASN A CA 1
ATOM 1602 C C . ASN A 1 212 ? 12.661 10.485 -4.181 1.00 92.81 212 ASN A C 1
ATOM 1604 O O . ASN A 1 212 ? 12.408 9.293 -4.346 1.00 92.81 212 ASN A O 1
ATOM 1608 N N . CYS A 1 213 ? 13.695 11.088 -4.772 1.00 94.50 213 CYS A N 1
ATOM 1609 C CA . CYS A 1 213 ? 14.635 10.409 -5.656 1.00 94.50 213 CYS A CA 1
ATOM 1610 C C . CYS A 1 213 ? 16.053 10.392 -5.077 1.00 94.50 213 CYS A C 1
ATOM 1612 O O . CYS A 1 213 ? 16.616 11.429 -4.728 1.00 94.50 213 CYS A O 1
ATOM 1614 N N . GLU A 1 214 ? 16.673 9.217 -5.066 1.00 96.69 214 GLU A N 1
ATOM 1615 C CA . GLU A 1 214 ? 18.053 8.993 -4.640 1.00 96.69 214 GLU A CA 1
ATOM 1616 C C . GLU A 1 214 ? 18.879 8.428 -5.808 1.00 96.69 214 GLU A C 1
ATOM 1618 O O . GLU A 1 214 ? 18.454 7.495 -6.490 1.00 96.69 214 GLU A O 1
ATOM 1623 N N . LEU A 1 215 ? 20.073 8.985 -6.036 1.00 97.19 215 LEU A N 1
ATOM 1624 C CA . LEU A 1 215 ? 21.062 8.415 -6.953 1.00 97.19 215 LEU A CA 1
ATOM 1625 C C . LEU A 1 215 ? 22.064 7.594 -6.140 1.00 97.19 215 LEU A C 1
ATOM 1627 O O . LEU A 1 215 ? 22.782 8.140 -5.304 1.00 97.19 215 LEU A O 1
ATOM 1631 N N . VAL A 1 216 ? 22.143 6.301 -6.424 1.00 96.81 216 VAL A N 1
ATOM 1632 C CA . VAL A 1 216 ? 23.015 5.339 -5.756 1.00 96.81 216 VAL A CA 1
ATOM 1633 C C . VAL A 1 216 ? 24.139 4.945 -6.714 1.00 96.81 216 VAL A C 1
ATOM 1635 O O . VAL A 1 216 ? 23.945 4.166 -7.647 1.00 96.81 216 VAL A O 1
ATOM 1638 N N . LYS A 1 217 ? 25.337 5.491 -6.488 1.00 95.62 217 LYS A N 1
ATOM 1639 C CA . LYS A 1 217 ? 26.541 5.132 -7.251 1.00 95.62 217 LYS A CA 1
ATOM 1640 C C . LYS A 1 217 ? 27.178 3.887 -6.640 1.00 95.62 217 LYS A C 1
ATOM 1642 O O . LYS A 1 217 ? 27.434 3.862 -5.438 1.00 95.62 217 LYS A O 1
ATOM 1647 N N . VAL A 1 218 ? 27.450 2.873 -7.454 1.00 94.00 218 VAL A N 1
ATOM 1648 C CA . VAL A 1 218 ? 28.067 1.610 -7.017 1.00 94.00 218 VAL A CA 1
ATOM 1649 C C . VAL A 1 218 ? 29.286 1.269 -7.876 1.00 94.00 218 VAL A C 1
ATOM 1651 O O . VAL A 1 218 ? 29.312 1.646 -9.046 1.00 94.00 218 VAL A O 1
ATOM 1654 N N . PRO A 1 219 ? 30.307 0.566 -7.350 1.00 93.62 219 PRO A N 1
ATOM 1655 C CA . PRO A 1 219 ? 31.398 0.068 -8.184 1.00 93.62 219 PRO A CA 1
ATOM 1656 C C . PRO A 1 219 ? 30.862 -0.837 -9.301 1.00 93.62 219 PRO A C 1
ATOM 1658 O O . PRO A 1 219 ? 30.107 -1.768 -9.031 1.00 93.62 219 PRO A O 1
ATOM 1661 N N . GLY A 1 220 ? 31.241 -0.566 -10.550 1.00 90.94 220 GLY A N 1
ATOM 1662 C CA . GLY A 1 220 ? 30.773 -1.332 -11.707 1.00 90.94 220 GLY A CA 1
ATOM 1663 C C . GLY A 1 220 ? 30.759 -0.516 -12.996 1.00 90.94 220 GLY A C 1
ATOM 1664 O O . GLY A 1 220 ? 31.104 0.667 -12.995 1.00 90.94 220 GLY A O 1
ATOM 1665 N N . ALA A 1 221 ? 30.351 -1.163 -14.085 1.00 92.81 221 ALA A N 1
ATOM 1666 C CA . ALA A 1 221 ? 30.199 -0.566 -15.409 1.00 92.81 221 ALA A CA 1
ATOM 1667 C C . ALA A 1 221 ? 28.735 -0.709 -15.871 1.00 92.81 221 ALA A C 1
ATOM 1669 O O . ALA A 1 221 ? 27.823 -0.704 -15.047 1.00 92.81 221 ALA A O 1
ATOM 1670 N N . HIS A 1 222 ? 28.496 -0.836 -17.177 1.00 95.06 222 HIS A N 1
ATOM 1671 C CA . HIS A 1 222 ? 27.157 -1.008 -17.745 1.00 95.06 222 HIS A CA 1
ATOM 1672 C C . HIS A 1 222 ? 26.674 -2.467 -17.674 1.00 95.06 222 HIS A C 1
ATOM 1674 O O . HIS A 1 222 ? 26.527 -3.141 -18.693 1.00 95.06 222 HIS A O 1
ATOM 1680 N N . ASN A 1 223 ? 26.474 -2.996 -16.467 1.00 88.38 223 ASN A N 1
ATOM 1681 C CA . ASN A 1 223 ? 26.095 -4.394 -16.246 1.00 88.38 223 ASN A CA 1
ATOM 1682 C C . ASN A 1 223 ? 24.856 -4.533 -15.356 1.00 88.38 223 ASN A C 1
ATOM 1684 O O . ASN A 1 223 ? 24.549 -3.658 -14.555 1.00 88.38 223 ASN A O 1
ATOM 1688 N N . TYR A 1 224 ? 24.159 -5.665 -15.471 1.00 87.12 224 TYR A N 1
ATOM 1689 C CA . TYR A 1 224 ? 23.015 -6.003 -14.627 1.00 87.12 224 TYR A CA 1
ATOM 1690 C C . TYR A 1 224 ? 23.189 -7.391 -13.995 1.00 87.12 224 TYR A C 1
ATOM 1692 O O . TYR A 1 224 ? 23.598 -8.313 -14.701 1.00 87.12 224 TYR A O 1
ATOM 1700 N N . PRO A 1 225 ? 22.839 -7.572 -12.711 1.00 82.31 225 PRO A N 1
ATOM 1701 C CA . PRO A 1 225 ? 22.435 -6.535 -11.762 1.00 82.31 225 PRO A CA 1
ATOM 1702 C C . PRO A 1 225 ? 23.636 -5.739 -11.218 1.00 82.31 225 PRO A C 1
ATOM 1704 O O . PRO A 1 225 ? 24.744 -6.260 -11.116 1.00 82.31 225 PRO A O 1
ATOM 1707 N N . LEU A 1 226 ? 23.417 -4.473 -10.843 1.00 80.56 226 LEU A N 1
ATOM 1708 C CA . LEU A 1 226 ? 24.434 -3.635 -10.175 1.00 80.56 226 LEU A CA 1
ATOM 1709 C C . LEU A 1 226 ? 24.433 -3.782 -8.642 1.00 80.56 226 LEU A C 1
ATOM 1711 O O . LEU A 1 226 ? 25.333 -3.294 -7.962 1.00 80.56 226 LEU A O 1
ATOM 1715 N N . THR A 1 227 ? 23.400 -4.405 -8.076 1.00 83.56 227 THR A N 1
ATOM 1716 C CA . THR A 1 227 ? 23.252 -4.641 -6.636 1.00 83.56 227 THR A CA 1
ATOM 1717 C C . THR A 1 227 ? 22.483 -5.935 -6.398 1.00 83.56 227 THR A C 1
ATOM 1719 O O . THR A 1 227 ? 21.782 -6.422 -7.282 1.00 83.56 227 THR A O 1
ATOM 1722 N N . ASP A 1 228 ? 22.578 -6.472 -5.187 1.00 87.38 228 ASP A N 1
ATOM 1723 C CA . ASP A 1 228 ? 21.790 -7.630 -4.772 1.00 87.38 228 ASP A CA 1
ATOM 1724 C C . ASP A 1 228 ? 20.288 -7.293 -4.782 1.00 87.38 228 ASP A C 1
ATOM 1726 O O . ASP A 1 228 ? 19.842 -6.351 -4.115 1.00 87.38 228 ASP A O 1
ATOM 1730 N N . HIS A 1 229 ? 19.496 -8.086 -5.510 1.00 89.62 229 HIS A N 1
ATOM 1731 C CA . HIS A 1 229 ? 18.039 -7.958 -5.563 1.00 89.62 229 HIS A CA 1
ATOM 1732 C C . HIS A 1 229 ? 17.380 -8.048 -4.178 1.00 89.62 229 HIS A C 1
ATOM 1734 O O . HIS A 1 229 ? 16.333 -7.438 -3.971 1.00 89.62 229 HIS A O 1
ATOM 1740 N N . THR A 1 230 ? 18.000 -8.719 -3.202 1.00 93.38 230 THR A N 1
ATOM 1741 C CA . THR A 1 230 ? 17.529 -8.750 -1.808 1.00 93.38 230 THR A CA 1
ATOM 1742 C C . THR A 1 230 ? 17.408 -7.341 -1.236 1.00 93.38 230 THR A C 1
ATOM 1744 O O . THR A 1 230 ? 16.367 -6.999 -0.683 1.00 93.38 230 THR A O 1
ATOM 1747 N N . LYS A 1 231 ? 18.411 -6.479 -1.456 1.00 93.75 231 LYS A N 1
ATOM 1748 C CA . LYS A 1 231 ? 18.402 -5.093 -0.957 1.00 93.75 231 LYS A CA 1
ATOM 1749 C C . LYS A 1 231 ? 17.282 -4.267 -1.588 1.00 93.75 231 LYS A C 1
ATOM 1751 O O . LYS A 1 231 ? 16.698 -3.407 -0.933 1.00 93.75 231 LYS A O 1
ATOM 1756 N N . VAL A 1 232 ? 16.979 -4.527 -2.861 1.00 95.12 232 VAL A N 1
ATOM 1757 C CA . VAL A 1 232 ? 15.877 -3.869 -3.580 1.00 95.12 232 VAL A CA 1
ATOM 1758 C C . VAL A 1 232 ? 14.532 -4.296 -2.997 1.00 95.12 232 VAL A C 1
ATOM 1760 O O . VAL A 1 232 ? 13.695 -3.447 -2.702 1.00 95.12 232 VAL A O 1
ATOM 1763 N N . LEU A 1 233 ? 14.337 -5.598 -2.782 1.00 96.31 233 LEU A N 1
ATOM 1764 C CA . LEU A 1 233 ? 13.095 -6.144 -2.233 1.00 96.31 233 LEU A CA 1
ATOM 1765 C C . LEU A 1 233 ? 12.871 -5.718 -0.778 1.00 96.31 233 LEU A C 1
ATOM 1767 O O . LEU A 1 233 ? 11.759 -5.340 -0.419 1.00 96.31 233 LEU A O 1
ATOM 1771 N N . GLU A 1 234 ? 13.917 -5.711 0.048 1.00 96.38 234 GLU A N 1
ATOM 1772 C CA . GLU A 1 234 ? 13.850 -5.196 1.420 1.00 96.38 234 GLU A CA 1
ATOM 1773 C C . GLU A 1 234 ? 13.460 -3.721 1.446 1.00 96.38 234 GLU A C 1
ATOM 1775 O O . GLU A 1 234 ? 12.599 -3.320 2.230 1.00 96.38 234 GLU A O 1
ATOM 1780 N N . TRP A 1 235 ? 14.027 -2.919 0.546 1.00 97.19 235 TRP A N 1
ATOM 1781 C CA . TRP A 1 235 ? 13.641 -1.522 0.408 1.00 97.19 235 TRP A CA 1
ATOM 1782 C C . TRP A 1 235 ? 12.182 -1.359 -0.042 1.00 97.19 235 TRP A C 1
ATOM 1784 O O . TRP A 1 235 ? 11.453 -0.550 0.531 1.00 97.19 235 TRP A O 1
ATOM 1794 N N . PHE A 1 236 ? 11.707 -2.156 -1.003 1.00 97.50 236 PHE A N 1
ATOM 1795 C CA . PHE A 1 236 ? 10.293 -2.153 -1.392 1.00 97.50 236 PHE A CA 1
ATOM 1796 C C . PHE A 1 236 ? 9.370 -2.481 -0.214 1.00 97.50 236 PHE A C 1
ATOM 1798 O O . PHE A 1 236 ? 8.366 -1.791 -0.019 1.00 97.50 236 PHE A O 1
ATOM 1805 N N . VAL A 1 237 ? 9.723 -3.472 0.609 1.00 96.62 237 VAL A N 1
ATOM 1806 C CA . VAL A 1 237 ? 8.978 -3.802 1.835 1.00 96.62 237 VAL A CA 1
ATOM 1807 C C . VAL A 1 237 ? 8.965 -2.624 2.808 1.00 96.62 237 VAL A C 1
ATOM 1809 O O . VAL A 1 237 ? 7.898 -2.266 3.305 1.00 96.62 237 VAL A O 1
ATOM 1812 N N . GLN A 1 238 ? 10.108 -1.969 3.027 1.00 96.75 238 GLN A N 1
ATOM 1813 C CA . GLN A 1 238 ? 10.200 -0.788 3.892 1.00 96.75 238 GLN A CA 1
ATOM 1814 C C . GLN A 1 238 ? 9.290 0.355 3.419 1.00 96.75 238 GLN A C 1
ATOM 1816 O O . GLN A 1 238 ? 8.629 0.981 4.243 1.00 96.75 238 GLN A O 1
ATOM 1821 N N . LEU A 1 239 ? 9.182 0.594 2.106 1.00 96.06 239 LEU A N 1
ATOM 1822 C CA . LEU A 1 239 ? 8.283 1.617 1.551 1.00 96.06 239 LEU A CA 1
ATOM 1823 C C . LEU A 1 239 ? 6.794 1.328 1.813 1.00 96.06 239 LEU A C 1
ATOM 1825 O O . LEU A 1 239 ? 5.974 2.250 1.826 1.00 96.06 239 LEU A O 1
ATOM 1829 N N . TYR A 1 240 ? 6.410 0.063 1.989 1.00 95.50 240 TYR A N 1
ATOM 1830 C CA . TYR A 1 240 ? 5.023 -0.312 2.279 1.00 95.50 240 TYR A CA 1
ATOM 1831 C C . TYR A 1 240 ? 4.689 -0.256 3.776 1.00 95.50 240 TYR A C 1
ATOM 1833 O O . TYR A 1 240 ? 3.524 -0.068 4.133 1.00 95.50 240 TYR A O 1
ATOM 1841 N N . GLU A 1 241 ? 5.688 -0.365 4.653 1.00 94.00 241 GLU A N 1
ATOM 1842 C CA . GLU A 1 241 ? 5.486 -0.505 6.098 1.00 94.00 241 GLU A CA 1
ATOM 1843 C C . GLU A 1 241 ? 4.617 0.607 6.730 1.00 94.00 241 GLU A C 1
ATOM 1845 O O . GLU A 1 241 ? 3.706 0.264 7.487 1.00 94.00 241 GLU A O 1
ATOM 1850 N N . PRO A 1 242 ? 4.762 1.907 6.386 1.00 92.81 242 PRO A N 1
ATOM 1851 C CA . PRO A 1 242 ? 3.871 2.948 6.912 1.00 92.81 242 PRO A CA 1
ATOM 1852 C C . PRO A 1 242 ? 2.396 2.739 6.534 1.00 92.81 242 PRO A C 1
ATOM 1854 O O . PRO A 1 242 ? 1.501 2.916 7.361 1.00 92.81 242 PRO A O 1
ATOM 1857 N N . VAL A 1 243 ? 2.118 2.289 5.304 1.00 93.62 243 VAL A N 1
ATOM 1858 C CA . VAL A 1 243 ? 0.741 2.007 4.860 1.00 93.62 243 VAL A CA 1
ATOM 1859 C C . VAL A 1 243 ? 0.185 0.759 5.525 1.00 93.62 243 VAL A C 1
ATOM 1861 O O . VAL A 1 243 ? -0.991 0.739 5.888 1.00 93.62 243 VAL A O 1
ATOM 1864 N N . LYS A 1 244 ? 1.018 -0.262 5.735 1.00 94.56 244 LYS A N 1
ATOM 1865 C CA . LYS A 1 244 ? 0.623 -1.448 6.494 1.00 94.56 244 LYS A CA 1
ATOM 1866 C C . LYS A 1 244 ? 0.187 -1.070 7.911 1.00 94.56 244 LYS A C 1
ATOM 1868 O O . LYS A 1 244 ? -0.924 -1.414 8.304 1.00 94.56 244 LYS A O 1
ATOM 1873 N N . LYS A 1 245 ? 1.011 -0.303 8.634 1.00 95.19 245 LYS A N 1
ATOM 1874 C CA . LYS A 1 245 ? 0.691 0.191 9.984 1.00 95.19 245 LYS A CA 1
ATOM 1875 C C . LYS A 1 245 ? -0.603 1.004 9.997 1.00 95.19 245 LYS A C 1
ATOM 1877 O O . LYS A 1 245 ? -1.471 0.750 10.827 1.00 95.19 245 LYS A O 1
ATOM 1882 N N . LYS A 1 246 ? -0.773 1.922 9.037 1.00 96.31 246 LYS A N 1
ATOM 1883 C CA . LYS A 1 246 ? -2.005 2.709 8.884 1.00 96.31 246 LYS A CA 1
ATOM 1884 C C . LYS A 1 246 ? -3.243 1.814 8.743 1.00 96.31 246 LYS A C 1
ATOM 1886 O O . LYS A 1 246 ? -4.190 1.971 9.507 1.00 96.31 246 LYS A O 1
ATOM 1891 N N . ARG A 1 247 ? -3.215 0.843 7.824 1.00 96.31 247 ARG A N 1
ATOM 1892 C CA . ARG A 1 247 ? -4.335 -0.086 7.581 1.00 96.31 247 ARG A CA 1
ATOM 1893 C C . ARG A 1 247 ? -4.646 -0.969 8.789 1.00 96.31 247 ARG A C 1
ATOM 1895 O O . ARG A 1 247 ? -5.808 -1.283 9.030 1.00 96.31 247 ARG A O 1
ATOM 1902 N N . GLU A 1 248 ? -3.631 -1.376 9.552 1.00 95.81 248 GLU A N 1
ATOM 1903 C CA . GLU A 1 248 ? -3.834 -2.127 10.796 1.00 95.81 248 GLU A CA 1
ATOM 1904 C C . GLU A 1 248 ? -4.586 -1.302 11.846 1.00 95.81 248 GLU A C 1
ATOM 1906 O O . GLU A 1 248 ? -5.496 -1.828 12.484 1.00 95.81 248 GLU A O 1
ATOM 1911 N N . VAL A 1 249 ? -4.249 -0.017 11.997 1.00 98.12 249 VAL A N 1
ATOM 1912 C CA . VAL A 1 249 ? -4.967 0.898 12.899 1.00 98.12 249 VAL A CA 1
ATOM 1913 C C . VAL A 1 249 ? -6.389 1.157 12.398 1.00 98.12 249 VAL A C 1
ATOM 1915 O O . VAL A 1 249 ? -7.335 1.069 13.175 1.00 98.12 249 VAL A O 1
ATOM 1918 N N . GLU A 1 250 ? -6.570 1.430 11.104 1.00 98.25 250 GLU A N 1
ATOM 1919 C CA . GLU A 1 250 ? -7.896 1.645 10.504 1.00 98.25 250 GLU A CA 1
ATOM 1920 C C . GLU A 1 250 ? -8.819 0.439 10.701 1.00 98.25 250 GLU A C 1
ATOM 1922 O O . GLU A 1 250 ? -9.992 0.611 11.031 1.00 98.25 250 GLU A O 1
ATOM 1927 N N . LYS A 1 251 ? -8.289 -0.779 10.556 1.00 97.69 251 LYS A N 1
ATOM 1928 C CA . LYS A 1 251 ? -9.041 -2.009 10.807 1.00 97.69 251 LYS A CA 1
ATOM 1929 C C . LYS A 1 251 ? -9.486 -2.119 12.267 1.00 97.69 251 LYS A C 1
ATOM 1931 O O . LYS A 1 251 ? -10.646 -2.429 12.519 1.00 97.69 251 LYS A O 1
ATOM 1936 N N . GLU A 1 252 ? -8.598 -1.853 13.223 1.00 98.19 252 GLU A N 1
ATOM 1937 C CA . GLU A 1 252 ? -8.953 -1.895 14.649 1.00 98.19 252 GLU A CA 1
ATOM 1938 C C . GLU A 1 252 ? -9.987 -0.828 15.014 1.00 98.19 252 GLU A C 1
ATOM 1940 O O . GLU A 1 252 ? -10.899 -1.099 15.792 1.00 98.19 252 GLU A O 1
ATOM 1945 N N . LEU A 1 253 ? -9.905 0.355 14.399 1.00 98.69 253 LEU A N 1
ATOM 1946 C CA . LEU A 1 253 ? -10.917 1.399 14.545 1.00 98.69 253 LEU A CA 1
ATOM 1947 C C . LEU A 1 253 ? -12.275 0.963 13.987 1.00 98.69 253 LEU A C 1
ATOM 1949 O O . LEU A 1 253 ? -13.281 1.151 14.661 1.00 98.69 253 LEU A O 1
ATOM 1953 N N . GLN A 1 254 ? -12.318 0.340 12.807 1.00 98.56 254 GLN A N 1
ATOM 1954 C CA . GLN A 1 254 ? -13.564 -0.189 12.235 1.00 98.56 254 GLN A CA 1
ATOM 1955 C C . GLN A 1 254 ? -14.185 -1.277 13.120 1.00 98.56 254 GLN A C 1
ATOM 1957 O O . GLN A 1 254 ? -15.398 -1.295 13.335 1.00 98.56 254 GLN A O 1
ATOM 1962 N N . GLU A 1 255 ? -13.364 -2.185 13.652 1.00 98.56 255 GLU A N 1
ATOM 1963 C CA . GLU A 1 255 ? -13.815 -3.213 14.593 1.00 98.56 255 GLU A CA 1
ATOM 1964 C C . GLU A 1 255 ? -14.356 -2.590 15.889 1.00 98.56 255 GLU A C 1
ATOM 1966 O O . GLU A 1 255 ? -15.398 -3.024 16.386 1.00 98.56 255 GLU A O 1
ATOM 1971 N N . ALA A 1 256 ? -13.694 -1.548 16.402 1.00 98.56 256 ALA A N 1
ATOM 1972 C CA . ALA A 1 256 ? -14.121 -0.824 17.594 1.00 98.56 256 ALA A CA 1
ATOM 1973 C C . ALA A 1 256 ? -15.447 -0.075 17.385 1.00 98.56 256 ALA A C 1
ATOM 1975 O O . ALA A 1 256 ? -16.356 -0.196 18.204 1.00 98.56 256 ALA A O 1
ATOM 1976 N N . GLU A 1 257 ? -15.588 0.643 16.269 1.00 98.56 257 GLU A N 1
ATOM 1977 C CA . GLU A 1 257 ? -16.810 1.368 15.896 1.00 98.56 257 GLU A CA 1
ATOM 1978 C C . GLU A 1 257 ? -17.996 0.420 15.734 1.00 98.56 257 GLU A C 1
ATOM 1980 O O . GLU A 1 257 ? -19.086 0.678 16.252 1.00 98.56 257 GLU A O 1
ATOM 1985 N N . LYS A 1 258 ? -17.776 -0.722 15.071 1.00 98.56 258 LYS A N 1
ATOM 1986 C CA . LYS A 1 258 ? -18.794 -1.763 14.942 1.00 98.56 258 LYS A CA 1
ATOM 1987 C C . LYS A 1 258 ? -19.208 -2.294 16.314 1.00 98.56 258 LYS A C 1
ATOM 1989 O O . LYS A 1 258 ? -20.401 -2.339 16.607 1.00 98.56 258 LYS A O 1
ATOM 1994 N N . ALA A 1 259 ? -18.248 -2.653 17.166 1.00 98.44 259 ALA A N 1
ATOM 1995 C CA . ALA A 1 259 ? -18.532 -3.147 18.510 1.00 98.44 259 ALA A CA 1
ATOM 1996 C C . ALA A 1 259 ? -19.305 -2.117 19.352 1.00 98.44 259 ALA A C 1
ATOM 1998 O O . ALA A 1 259 ? -20.286 -2.474 20.003 1.00 98.44 259 ALA A O 1
ATOM 1999 N N . LEU A 1 260 ? -18.930 -0.837 19.278 1.00 97.50 260 LEU A N 1
ATOM 2000 C CA . LEU A 1 260 ? -19.635 0.249 19.956 1.00 97.50 260 LEU A CA 1
ATOM 2001 C C . LEU A 1 260 ? -21.085 0.373 19.467 1.00 97.50 260 LEU A C 1
ATOM 2003 O O . LEU A 1 260 ? -22.001 0.434 20.286 1.00 97.50 260 LEU A O 1
ATOM 2007 N N . SER A 1 261 ? -21.317 0.327 18.151 1.00 97.62 261 SER A N 1
ATOM 2008 C CA . SER A 1 261 ? -22.672 0.379 17.579 1.00 97.62 261 SER A CA 1
ATOM 2009 C C . SER A 1 261 ? -23.556 -0.798 18.015 1.00 97.62 261 SER A C 1
ATOM 2011 O O . SER A 1 261 ? -24.762 -0.648 18.200 1.00 97.62 261 SER A O 1
ATOM 2013 N N . GLU A 1 262 ? -22.945 -1.959 18.257 1.00 97.81 262 GLU A N 1
ATOM 2014 C CA . GLU A 1 262 ? -23.603 -3.168 18.758 1.00 97.81 262 GLU A CA 1
ATOM 2015 C C . GLU A 1 262 ? -23.692 -3.203 20.299 1.00 97.81 262 GLU A C 1
ATOM 2017 O O . GLU A 1 262 ? -24.124 -4.208 20.864 1.00 97.81 262 GLU A O 1
ATOM 2022 N N . LYS A 1 263 ? -23.283 -2.124 20.990 1.00 96.44 263 LYS A N 1
ATOM 2023 C CA . LYS A 1 263 ? -23.195 -2.014 22.462 1.00 96.44 263 LYS A CA 1
ATOM 2024 C C . LYS A 1 263 ? -22.337 -3.112 23.112 1.00 96.44 263 LYS A C 1
ATOM 2026 O O . LYS A 1 263 ? -22.545 -3.479 24.268 1.00 96.44 263 LYS A O 1
ATOM 2031 N N . LYS A 1 264 ? -21.357 -3.630 22.370 1.00 97.81 264 LYS A N 1
ATOM 2032 C CA . LYS A 1 264 ? -20.323 -4.570 22.822 1.00 97.81 264 LYS A CA 1
ATOM 2033 C C . LYS A 1 264 ? -19.136 -3.782 23.374 1.00 97.81 264 LYS A C 1
ATOM 2035 O O . LYS A 1 264 ? -18.088 -3.661 22.737 1.00 97.81 264 LYS A O 1
ATOM 2040 N N . TYR A 1 265 ? -19.339 -3.143 24.527 1.00 97.81 265 TYR A N 1
ATOM 2041 C CA . TYR A 1 265 ? -18.405 -2.137 25.046 1.00 97.81 265 TYR A CA 1
ATOM 2042 C C . TYR A 1 265 ? -17.029 -2.710 25.382 1.00 97.81 265 TYR A C 1
ATOM 2044 O O . TYR A 1 265 ? -16.019 -2.074 25.092 1.00 97.81 265 TYR A O 1
ATOM 2052 N N . LYS A 1 266 ? -16.963 -3.935 25.905 1.00 97.12 266 LYS A N 1
ATOM 2053 C CA . LYS A 1 266 ? -15.698 -4.600 26.232 1.00 97.12 266 LYS A CA 1
ATOM 2054 C C . LYS A 1 266 ? -14.820 -4.799 24.995 1.00 97.12 266 LYS A C 1
ATOM 2056 O O . LYS A 1 266 ? -13.614 -4.549 25.031 1.00 97.12 266 LYS A O 1
ATOM 2061 N N . GLU A 1 267 ? -15.422 -5.239 23.895 1.00 98.06 267 GLU A N 1
ATOM 2062 C CA . GLU A 1 267 ? -14.770 -5.387 22.599 1.00 98.06 267 GLU A CA 1
ATOM 2063 C C . GLU A 1 267 ? -14.369 -4.026 22.025 1.00 98.06 267 GLU A C 1
ATOM 2065 O O . GLU A 1 267 ? -13.233 -3.874 21.576 1.00 98.06 267 GLU A O 1
ATOM 2070 N N . ALA A 1 268 ? -15.253 -3.025 22.105 1.00 98.38 268 ALA A N 1
ATOM 2071 C CA . ALA A 1 268 ? -14.969 -1.669 21.641 1.00 98.38 268 ALA A CA 1
ATOM 2072 C C . ALA A 1 268 ? -13.766 -1.052 22.373 1.00 98.38 268 ALA A C 1
ATOM 2074 O O . ALA A 1 268 ? -12.839 -0.564 21.728 1.00 98.38 268 ALA A O 1
ATOM 2075 N N . ILE A 1 269 ? -13.733 -1.139 23.709 1.00 98.06 269 ILE A N 1
ATOM 2076 C CA . ILE A 1 269 ? -12.623 -0.657 24.547 1.00 98.06 269 ILE A CA 1
ATOM 2077 C C . ILE A 1 269 ? -11.321 -1.336 24.132 1.00 98.06 269 ILE A C 1
ATOM 2079 O O . ILE A 1 269 ? -10.329 -0.656 23.871 1.00 98.06 269 ILE A O 1
ATOM 2083 N N . LYS A 1 270 ? -11.326 -2.672 24.028 1.00 97.81 270 LYS A N 1
ATOM 2084 C CA . LYS A 1 270 ? -10.138 -3.443 23.648 1.00 97.81 270 LYS A CA 1
ATOM 2085 C C . LYS A 1 270 ? -9.592 -2.998 22.288 1.00 97.81 270 LYS A C 1
ATOM 2087 O O . LYS A 1 270 ? -8.385 -2.786 22.159 1.00 97.81 270 LYS A O 1
ATOM 2092 N N . SER A 1 271 ? -10.459 -2.858 21.288 1.00 98.31 271 SER A N 1
ATOM 2093 C CA . SER A 1 271 ? -10.046 -2.485 19.934 1.00 98.31 271 SER A CA 1
ATOM 2094 C C . SER A 1 271 ? -9.584 -1.027 19.846 1.00 98.31 271 SER A C 1
ATOM 2096 O O . SER A 1 271 ? -8.527 -0.776 19.270 1.00 98.31 271 SER A O 1
ATOM 2098 N N . TYR A 1 272 ? -10.270 -0.072 20.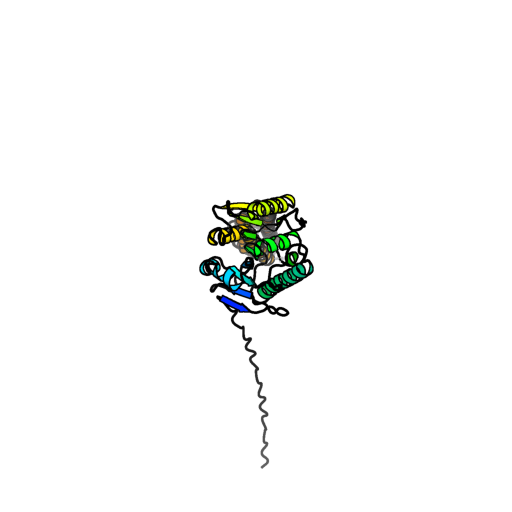488 1.00 98.44 272 TYR A N 1
ATOM 2099 C CA . TYR A 1 272 ? -9.806 1.320 20.528 1.00 98.44 272 TYR A CA 1
ATOM 2100 C C . TYR A 1 272 ? -8.475 1.482 21.278 1.00 98.44 272 TYR A C 1
ATOM 2102 O O . TYR A 1 272 ? -7.604 2.222 20.822 1.00 98.44 272 TYR A O 1
ATOM 2110 N N . GLN A 1 273 ? -8.272 0.779 22.398 1.00 97.62 273 GLN A N 1
ATOM 2111 C CA . GLN A 1 273 ? -6.995 0.800 23.124 1.00 97.62 273 GLN A CA 1
ATOM 2112 C C . GLN A 1 273 ? -5.848 0.236 22.281 1.00 97.62 273 GLN A C 1
ATOM 2114 O O . GLN A 1 273 ? -4.746 0.788 22.287 1.00 97.62 273 GLN A O 1
ATOM 2119 N N . SER A 1 274 ? -6.104 -0.846 21.539 1.00 97.56 274 SER A N 1
ATOM 2120 C CA . SER A 1 274 ? -5.125 -1.407 20.605 1.00 97.56 274 SER A CA 1
ATOM 2121 C C . SER A 1 274 ? -4.781 -0.405 19.498 1.00 97.56 274 SER A C 1
ATOM 2123 O O . SER A 1 274 ? -3.599 -0.113 19.292 1.00 97.56 274 SER A O 1
ATOM 2125 N N . ALA A 1 275 ? -5.798 0.211 18.880 1.00 98.19 275 ALA A N 1
ATOM 2126 C CA . ALA A 1 275 ? -5.614 1.204 17.825 1.00 98.19 275 ALA A CA 1
ATOM 2127 C C . ALA A 1 275 ? -4.796 2.404 18.325 1.00 98.19 275 ALA A C 1
ATOM 2129 O O . ALA A 1 275 ? -3.827 2.809 17.679 1.00 98.19 275 ALA A O 1
ATOM 2130 N N . LYS A 1 276 ? -5.129 2.915 19.520 1.00 98.19 276 LYS A N 1
ATOM 2131 C CA . LYS A 1 276 ? -4.398 3.993 20.198 1.00 98.19 276 LYS A CA 1
ATOM 2132 C C . LYS A 1 276 ? -2.920 3.637 20.374 1.00 98.19 276 LYS A C 1
ATOM 2134 O O . LYS A 1 276 ? -2.054 4.383 19.925 1.00 98.19 276 LYS A O 1
ATOM 2139 N N . LYS A 1 277 ? -2.627 2.471 20.959 1.00 97.44 277 LYS A N 1
ATOM 2140 C CA . LYS A 1 277 ? -1.254 2.007 21.228 1.00 97.44 277 LYS A CA 1
ATOM 2141 C C . LYS A 1 277 ? -0.419 1.833 19.956 1.00 97.44 277 LYS A C 1
ATOM 2143 O O . LYS A 1 277 ? 0.794 2.026 19.971 1.00 97.44 277 LYS A O 1
ATOM 2148 N N . LYS A 1 278 ? -1.039 1.418 18.851 1.00 95.94 278 LYS A N 1
ATOM 2149 C CA . LYS A 1 278 ? -0.346 1.304 17.561 1.00 95.94 278 LYS A CA 1
ATOM 2150 C C . LYS A 1 278 ? -0.089 2.667 16.922 1.00 95.94 278 LYS A C 1
ATOM 2152 O O . LYS A 1 278 ? 0.965 2.852 16.323 1.00 95.94 278 LYS A O 1
ATOM 2157 N N . ALA A 1 279 ? -1.021 3.608 17.062 1.00 96.69 279 ALA A N 1
ATOM 2158 C CA . ALA A 1 279 ? -0.911 4.938 16.474 1.00 96.69 279 ALA A CA 1
ATOM 2159 C C . ALA A 1 279 ? 0.016 5.885 17.260 1.00 96.69 279 ALA A C 1
ATOM 2161 O O . ALA A 1 279 ? 0.676 6.717 16.648 1.00 96.69 279 ALA A O 1
ATOM 2162 N N . GLU A 1 280 ? 0.126 5.745 18.588 1.00 94.31 280 GLU A N 1
ATOM 2163 C CA . GLU A 1 280 ? 0.871 6.681 19.458 1.00 94.31 280 GLU A CA 1
ATOM 2164 C C . GLU A 1 280 ? 2.364 6.819 19.112 1.00 94.31 280 GLU A C 1
ATOM 2166 O O . GLU A 1 280 ? 2.992 7.827 19.430 1.00 94.31 280 GLU A O 1
ATOM 2171 N N . LYS A 1 281 ? 2.942 5.805 18.458 1.00 87.00 281 LYS A N 1
ATOM 2172 C CA . LYS A 1 281 ? 4.366 5.763 18.095 1.00 87.00 281 LYS A CA 1
ATOM 2173 C C . LYS A 1 281 ? 4.657 6.329 16.709 1.00 87.00 281 LYS A C 1
ATOM 2175 O O . LYS A 1 281 ? 5.820 6.426 16.329 1.00 87.00 281 LYS A O 1
ATOM 2180 N N . GLU A 1 282 ? 3.625 6.677 15.947 1.00 90.62 282 GLU A N 1
ATOM 2181 C CA . GLU A 1 282 ? 3.733 7.005 14.531 1.00 90.62 282 GLU A CA 1
ATOM 2182 C C . GLU A 1 282 ? 3.196 8.416 14.286 1.00 90.62 282 GLU A C 1
ATOM 2184 O O . GLU A 1 282 ? 1.988 8.646 14.277 1.00 90.62 282 GLU A O 1
ATOM 2189 N N . LYS A 1 283 ? 4.096 9.375 14.035 1.00 90.81 283 LYS A N 1
ATOM 2190 C CA . LYS A 1 283 ? 3.720 10.781 13.796 1.00 90.81 283 LYS A CA 1
ATOM 2191 C C . LYS A 1 283 ? 2.706 10.936 12.654 1.00 90.81 283 LYS A C 1
ATOM 2193 O O . LYS A 1 283 ? 1.826 11.784 12.718 1.00 90.81 283 LYS A O 1
ATOM 2198 N N . GLU A 1 284 ? 2.801 10.100 11.623 1.00 90.56 284 GLU A N 1
ATOM 2199 C CA . GLU A 1 284 ? 1.888 10.130 10.472 1.00 90.56 284 GLU A CA 1
ATOM 2200 C C . GLU A 1 284 ? 0.468 9.627 10.790 1.00 90.56 284 GLU A C 1
ATOM 2202 O O . GLU A 1 284 ? -0.439 9.795 9.974 1.00 90.56 284 GLU A O 1
ATOM 2207 N N . LEU A 1 285 ? 0.248 9.022 11.964 1.00 96.44 285 LEU A N 1
ATOM 2208 C CA . LEU A 1 285 ? -1.037 8.449 12.373 1.00 96.44 285 LEU A CA 1
ATOM 2209 C C . LEU A 1 285 ? -1.779 9.302 13.414 1.00 96.44 285 LEU A C 1
ATOM 2211 O O . LEU A 1 285 ? -2.769 8.838 13.973 1.00 96.44 285 LEU A O 1
ATOM 2215 N N . GLU A 1 286 ? -1.367 10.553 13.640 1.00 96.62 286 GLU A N 1
ATOM 2216 C CA . GLU A 1 286 ? -1.954 11.460 14.643 1.00 96.62 286 GLU A CA 1
ATOM 2217 C C . GLU A 1 286 ? -3.483 11.609 14.510 1.00 96.62 286 GLU A C 1
ATOM 2219 O O . GLU A 1 286 ? -4.215 11.564 15.498 1.00 96.62 286 GLU A O 1
ATOM 2224 N N . ALA A 1 287 ? -4.002 11.696 13.281 1.00 97.50 287 ALA A N 1
ATOM 2225 C CA . ALA A 1 287 ? -5.445 11.768 13.048 1.00 97.50 287 ALA A CA 1
ATOM 2226 C C . ALA A 1 287 ? -6.186 10.484 13.476 1.00 97.50 287 ALA A C 1
ATOM 2228 O O . ALA A 1 287 ? -7.290 10.553 14.018 1.00 97.50 287 ALA A O 1
ATOM 2229 N N . LEU A 1 288 ? -5.583 9.310 13.258 1.00 98.19 288 LEU A N 1
ATOM 2230 C CA . LEU A 1 288 ? -6.153 8.027 13.682 1.00 98.19 288 LEU A CA 1
ATOM 2231 C C . LEU A 1 288 ? -6.013 7.820 15.192 1.00 98.19 288 LEU A C 1
ATOM 2233 O O . LEU A 1 288 ? -6.920 7.266 15.810 1.00 98.19 288 LEU A O 1
ATOM 2237 N N . LEU A 1 289 ? -4.918 8.304 15.786 1.00 98.38 289 LEU A N 1
ATOM 2238 C CA . LEU A 1 289 ? -4.735 8.345 17.233 1.00 98.38 289 LEU A CA 1
ATOM 2239 C C . LEU A 1 289 ? -5.872 9.131 17.888 1.00 98.38 289 LEU A C 1
ATOM 2241 O O . LEU A 1 289 ? -6.559 8.598 18.756 1.00 98.38 289 LEU A O 1
ATOM 2245 N N . LYS A 1 290 ? -6.136 10.351 17.404 1.00 98.19 290 LYS A N 1
ATOM 2246 C CA . LYS A 1 290 ? -7.242 11.178 17.895 1.00 98.19 290 LYS A CA 1
ATOM 2247 C C . LYS A 1 290 ? -8.588 10.464 17.755 1.00 98.19 290 LYS A C 1
ATOM 2249 O O . LYS A 1 290 ? -9.376 10.448 18.693 1.00 98.19 290 LYS A O 1
ATOM 2254 N N . LYS A 1 291 ? -8.828 9.801 16.619 1.00 98.38 291 LYS A N 1
ATOM 2255 C CA . LYS A 1 291 ? -10.047 9.011 16.396 1.00 98.38 291 LYS A CA 1
ATOM 2256 C C . LYS A 1 291 ? -10.202 7.871 17.413 1.00 98.38 291 LYS A C 1
ATOM 2258 O O . LYS A 1 291 ? -11.310 7.625 17.884 1.00 98.38 291 LYS A O 1
ATOM 2263 N N . ALA A 1 292 ? -9.110 7.196 17.775 1.00 98.50 292 ALA A N 1
ATOM 2264 C CA . ALA A 1 292 ? -9.125 6.170 18.816 1.00 98.50 292 ALA A CA 1
ATOM 2265 C C . ALA A 1 292 ? -9.455 6.758 20.197 1.00 98.50 292 ALA A C 1
ATOM 2267 O O . ALA A 1 292 ? -10.233 6.178 20.951 1.00 98.50 292 ALA A O 1
ATOM 2268 N N . GLU A 1 293 ? -8.883 7.917 20.525 1.00 98.44 293 GLU A N 1
ATOM 2269 C CA . GLU A 1 293 ? -9.121 8.609 21.795 1.00 98.44 293 GLU A CA 1
ATOM 2270 C C . GLU A 1 293 ? -10.553 9.128 21.926 1.00 98.44 293 GLU A C 1
ATOM 2272 O O . GLU A 1 293 ? -11.177 8.946 22.970 1.00 98.44 293 GLU A O 1
ATOM 2277 N N . ASP A 1 294 ? -11.091 9.725 20.866 1.00 98.56 294 ASP A N 1
ATOM 2278 C CA . ASP A 1 294 ? -12.477 10.187 20.825 1.00 98.56 294 ASP A CA 1
ATOM 2279 C C . ASP A 1 294 ? -13.454 9.001 20.910 1.00 98.56 294 ASP A C 1
ATOM 2281 O O . ASP A 1 294 ? -14.458 9.073 21.618 1.00 98.56 294 ASP A O 1
ATOM 2285 N N . GLY A 1 295 ? -13.115 7.868 20.284 1.00 98.38 295 GLY A N 1
ATOM 2286 C CA . GLY A 1 295 ? -13.843 6.609 20.437 1.00 98.38 295 GLY A CA 1
ATOM 2287 C C . GLY A 1 295 ? -13.883 6.114 21.885 1.00 98.38 295 GLY A C 1
ATOM 2288 O O . GLY A 1 295 ? -14.955 5.788 22.388 1.00 98.38 295 GLY A O 1
ATOM 2289 N N . LEU A 1 296 ? -12.747 6.120 22.593 1.00 98.31 296 LEU A N 1
ATOM 2290 C CA . LEU A 1 296 ? -12.695 5.741 24.013 1.00 98.31 296 LEU A CA 1
ATOM 2291 C C . LEU A 1 296 ? -13.566 6.645 24.888 1.00 98.31 296 LEU A C 1
ATOM 2293 O O . LEU A 1 296 ? -14.293 6.128 25.734 1.00 98.31 296 LEU A O 1
ATOM 2297 N N . LYS A 1 297 ? -13.548 7.962 24.651 1.00 98.19 297 LYS A N 1
ATOM 2298 C CA . LYS A 1 297 ? -14.422 8.914 25.356 1.00 98.19 297 LYS A CA 1
ATOM 2299 C C . LYS A 1 297 ? -15.900 8.636 25.090 1.00 98.19 297 LYS A C 1
ATOM 2301 O O . LYS A 1 297 ? -16.710 8.715 26.005 1.00 98.19 297 LYS A O 1
ATOM 2306 N N . ALA A 1 298 ? -16.259 8.281 23.856 1.00 98.19 298 ALA A N 1
ATOM 2307 C CA . ALA A 1 298 ? -17.632 7.914 23.521 1.00 98.19 298 ALA A CA 1
ATOM 2308 C C . ALA A 1 298 ? -18.078 6.633 24.245 1.00 98.19 298 ALA A C 1
ATOM 2310 O O . ALA A 1 298 ? -19.206 6.570 24.736 1.00 98.19 298 ALA A O 1
ATOM 2311 N N . VAL A 1 299 ? -17.198 5.627 24.361 1.00 97.75 299 VAL A N 1
ATOM 2312 C CA . VAL A 1 299 ? -17.496 4.433 25.168 1.00 97.75 299 VAL A CA 1
ATOM 2313 C C . VAL A 1 299 ? -17.669 4.810 26.640 1.00 97.75 299 VAL A C 1
ATOM 2315 O O . VAL A 1 299 ? -18.648 4.401 27.255 1.00 97.75 299 VAL A O 1
ATOM 2318 N N . GLU A 1 300 ? -16.761 5.611 27.199 1.00 97.19 300 GLU A N 1
ATOM 2319 C CA . GLU A 1 300 ? -16.838 6.080 28.586 1.00 97.19 300 GLU A CA 1
ATOM 2320 C C . GLU A 1 300 ? -18.155 6.813 28.874 1.00 97.19 300 GLU A C 1
ATOM 2322 O O . GLU A 1 300 ? -18.834 6.477 29.845 1.00 97.19 300 GLU A O 1
ATOM 2327 N N . GLN A 1 301 ? -18.574 7.722 27.987 1.00 98.12 301 GLN A N 1
ATOM 2328 C CA . GLN A 1 301 ? -19.849 8.428 28.109 1.00 98.12 301 GLN A CA 1
ATOM 2329 C C . GLN A 1 301 ? -21.044 7.465 28.119 1.00 98.12 301 GLN A C 1
ATOM 2331 O O . GLN A 1 301 ? -21.933 7.612 28.951 1.00 98.12 301 GLN A O 1
ATOM 2336 N N . ALA A 1 302 ? -21.042 6.428 27.275 1.00 97.75 302 ALA A N 1
ATOM 2337 C CA . ALA A 1 302 ? -22.098 5.411 27.294 1.00 97.75 302 ALA A CA 1
ATOM 2338 C C . ALA A 1 302 ? -22.161 4.649 28.634 1.00 97.75 302 ALA A C 1
ATOM 2340 O O . ALA A 1 302 ? -23.232 4.218 29.065 1.00 97.75 302 ALA A O 1
ATOM 2341 N N . GLY A 1 303 ? -21.016 4.492 29.302 1.00 97.81 303 GLY A N 1
ATOM 2342 C CA . GLY A 1 303 ? -20.926 3.967 30.660 1.00 97.81 303 GLY A CA 1
ATOM 2343 C C . GLY A 1 303 ? -21.544 4.907 31.693 1.00 97.81 303 GLY A C 1
ATOM 2344 O O . GLY A 1 303 ? -22.364 4.469 32.498 1.00 97.81 303 GLY A O 1
ATOM 2345 N N . VAL A 1 304 ? -21.204 6.198 31.633 1.00 98.31 304 VAL A N 1
ATOM 2346 C CA . VAL A 1 304 ? -21.789 7.244 32.492 1.00 98.31 304 VAL A CA 1
ATOM 2347 C C . VAL A 1 304 ? -23.311 7.296 32.342 1.00 98.31 304 VAL A C 1
ATOM 2349 O O . VAL A 1 304 ? -24.027 7.301 33.343 1.00 98.31 304 VAL A O 1
ATOM 2352 N N . ASP A 1 305 ? -23.816 7.250 31.111 1.00 98.12 305 ASP A N 1
ATOM 2353 C CA . ASP A 1 305 ? -25.255 7.258 30.834 1.00 98.12 305 ASP A CA 1
ATOM 2354 C C . ASP A 1 305 ? -25.948 6.017 31.426 1.00 98.12 305 ASP A C 1
ATOM 2356 O O . ASP A 1 305 ? -27.037 6.112 31.993 1.00 98.12 305 ASP A O 1
ATOM 2360 N N . ALA A 1 306 ? -25.302 4.846 31.364 1.00 97.81 306 ALA A N 1
ATOM 2361 C CA . ALA A 1 306 ? -25.825 3.619 31.966 1.00 97.81 306 ALA A CA 1
ATOM 2362 C C . ALA A 1 306 ? -25.853 3.674 33.505 1.00 97.81 306 ALA A C 1
ATOM 2364 O O . ALA A 1 306 ? -26.784 3.149 34.119 1.00 97.81 306 ALA A O 1
ATOM 2365 N N . LEU A 1 307 ? -24.867 4.322 34.137 1.00 98.31 307 LEU A N 1
ATOM 2366 C CA . LEU A 1 307 ? -24.877 4.576 35.582 1.00 98.31 307 LEU A CA 1
ATOM 2367 C C . LEU A 1 307 ? -26.025 5.513 35.978 1.00 98.31 307 LEU A C 1
ATOM 2369 O O . LEU A 1 307 ? -26.704 5.263 36.975 1.00 98.31 307 LEU A O 1
ATOM 2373 N N . ALA A 1 308 ? -26.261 6.567 35.192 1.00 98.38 308 ALA A N 1
ATOM 2374 C CA . ALA A 1 308 ? -27.361 7.501 35.415 1.00 98.38 308 ALA A CA 1
ATOM 2375 C C . ALA A 1 308 ? -28.732 6.818 35.270 1.00 98.38 308 ALA A C 1
ATOM 2377 O O . ALA A 1 308 ? -29.620 7.032 36.096 1.00 98.38 308 ALA A O 1
ATOM 2378 N N . GLU A 1 309 ? -28.894 5.940 34.276 1.00 98.25 309 GLU A N 1
ATOM 2379 C CA . GLU A 1 309 ? -30.120 5.153 34.104 1.00 98.25 309 GLU A CA 1
ATOM 2380 C C . GLU A 1 309 ? -30.343 4.175 35.269 1.00 98.25 309 GLU A C 1
ATOM 2382 O O . GLU A 1 309 ? -31.471 4.018 35.733 1.00 98.25 309 GLU A O 1
ATOM 2387 N N . ALA A 1 310 ? -29.284 3.561 35.807 1.00 98.12 310 ALA A N 1
ATOM 2388 C CA . ALA A 1 310 ? -29.406 2.710 36.990 1.00 98.12 310 ALA A CA 1
ATOM 2389 C C . ALA A 1 310 ? -29.896 3.489 38.224 1.00 98.12 310 ALA A C 1
ATOM 2391 O O . ALA A 1 310 ? -30.757 2.996 38.953 1.00 98.12 310 ALA A O 1
ATOM 2392 N N . GLU A 1 311 ? -29.396 4.711 38.444 1.00 97.25 311 GLU A N 1
ATOM 2393 C CA . GLU A 1 311 ? -29.888 5.580 39.525 1.00 97.25 311 GLU A CA 1
ATOM 2394 C C . GLU A 1 311 ? -31.359 5.953 39.314 1.00 97.25 311 GLU A C 1
ATOM 2396 O O . GLU A 1 311 ? -32.155 5.917 40.252 1.00 97.25 311 GLU A O 1
ATOM 2401 N N . LYS A 1 312 ? -31.747 6.269 38.074 1.00 98.00 312 LYS A N 1
ATOM 2402 C CA . LYS A 1 312 ? -33.140 6.570 37.735 1.00 98.00 312 LYS A CA 1
ATOM 2403 C C . LYS A 1 312 ? -34.063 5.385 38.034 1.00 98.00 312 LYS A C 1
ATOM 2405 O O . LYS A 1 312 ? -35.083 5.574 38.692 1.00 98.00 312 LYS A O 1
ATOM 2410 N N . LEU A 1 313 ? -33.687 4.169 37.625 1.00 97.94 313 LEU A N 1
ATOM 2411 C CA . LEU A 1 313 ? -34.438 2.947 37.936 1.00 97.94 313 LEU A CA 1
ATOM 2412 C C . LEU A 1 313 ? -34.615 2.760 39.448 1.00 97.94 313 LEU A C 1
ATOM 2414 O O . LEU A 1 313 ? -35.710 2.435 39.904 1.00 97.94 313 LEU A O 1
ATOM 2418 N N . ALA A 1 314 ? -33.566 3.000 40.236 1.00 96.12 314 ALA A N 1
ATOM 2419 C CA . ALA A 1 314 ? -33.640 2.900 41.690 1.00 96.12 314 ALA A CA 1
ATOM 2420 C C . ALA A 1 314 ? -34.575 3.953 42.310 1.00 96.12 314 ALA A C 1
ATOM 2422 O O . ALA A 1 314 ? -35.371 3.616 43.187 1.00 96.12 314 ALA A O 1
ATOM 2423 N N . ASN A 1 315 ? -34.544 5.196 41.820 1.00 94.62 315 ASN A N 1
ATOM 2424 C CA . ASN A 1 315 ? -35.445 6.266 42.266 1.00 94.62 315 ASN A CA 1
ATOM 2425 C C . ASN A 1 315 ? -36.921 5.971 41.941 1.00 94.62 315 ASN A C 1
ATOM 2427 O O . ASN A 1 315 ? -37.807 6.376 42.686 1.00 94.62 315 ASN A O 1
ATOM 2431 N N . GLU A 1 316 ? -37.188 5.216 40.873 1.00 95.94 316 GLU A N 1
ATOM 2432 C CA . GLU A 1 316 ? -38.519 4.685 40.536 1.00 95.94 316 GLU A CA 1
ATOM 2433 C C . GLU A 1 316 ? -38.903 3.437 41.361 1.00 95.94 316 GLU A C 1
ATOM 2435 O O . GLU A 1 316 ? -39.942 2.824 41.121 1.00 95.94 316 GLU A O 1
ATOM 2440 N N . GLY A 1 317 ? -38.064 3.017 42.315 1.00 94.50 317 GLY A N 1
ATOM 2441 C CA . GLY A 1 317 ? -38.269 1.827 43.145 1.00 94.50 317 GLY A CA 1
ATOM 2442 C C . GLY A 1 317 ? -37.898 0.499 42.474 1.00 94.50 317 GLY A C 1
ATOM 2443 O O . GLY A 1 317 ? -38.071 -0.556 43.082 1.00 94.50 317 GLY A O 1
ATOM 2444 N N . LYS A 1 318 ? -37.350 0.512 41.253 1.00 97.06 318 LYS A N 1
ATOM 2445 C CA . LYS A 1 318 ? -36.981 -0.685 40.473 1.00 97.06 318 LYS A CA 1
ATOM 2446 C C . LYS A 1 318 ? -35.552 -1.154 40.779 1.00 97.06 318 LYS A C 1
ATOM 2448 O O . LYS A 1 318 ? -34.721 -1.303 39.882 1.00 97.06 318 LYS A O 1
ATOM 2453 N N . TYR A 1 319 ? -35.252 -1.420 42.051 1.00 95.81 319 TYR A N 1
ATOM 2454 C CA . TYR A 1 319 ? -33.901 -1.792 42.504 1.00 95.81 319 TYR A CA 1
ATOM 2455 C C . TYR A 1 319 ? -33.344 -3.052 41.822 1.00 95.81 319 TYR A C 1
ATOM 2457 O O . TYR A 1 319 ? -32.177 -3.078 41.435 1.00 95.81 319 TYR A O 1
ATOM 2465 N N . SER A 1 320 ? -34.177 -4.075 41.588 1.00 96.00 320 SER A N 1
ATOM 2466 C CA . SER A 1 320 ? -33.746 -5.304 40.897 1.00 96.00 320 SER A CA 1
ATOM 2467 C C . SER A 1 320 ? -33.171 -5.022 39.504 1.00 96.00 320 SER A C 1
ATOM 2469 O O . SER A 1 320 ? -32.138 -5.584 39.129 1.00 96.00 320 SER A O 1
ATOM 2471 N N . ASP A 1 321 ? -33.807 -4.127 38.747 1.00 97.69 321 ASP A N 1
ATOM 2472 C CA . ASP A 1 321 ? -33.373 -3.775 37.396 1.00 97.69 321 ASP A CA 1
ATOM 2473 C C . ASP A 1 321 ? -32.141 -2.866 37.425 1.00 97.69 321 ASP A C 1
ATOM 2475 O O . ASP A 1 321 ? -31.210 -3.085 36.646 1.00 97.69 321 ASP A O 1
ATOM 2479 N N . ALA A 1 322 ? -32.067 -1.938 38.387 1.00 97.94 322 ALA A N 1
ATOM 2480 C CA . ALA A 1 322 ? -30.867 -1.142 38.639 1.00 97.94 322 ALA A CA 1
ATOM 2481 C C . ALA A 1 322 ? -29.644 -2.034 38.932 1.00 97.94 322 ALA A C 1
ATOM 2483 O O . ALA A 1 322 ? -28.590 -1.863 38.319 1.00 97.94 322 ALA A O 1
ATOM 2484 N N . TYR A 1 323 ? -29.777 -3.051 39.793 1.00 97.94 323 TYR A N 1
ATOM 2485 C CA . TYR A 1 323 ? -28.681 -3.978 40.098 1.00 97.94 323 TYR A CA 1
ATOM 2486 C C . TYR A 1 323 ? -28.260 -4.826 38.898 1.00 97.94 323 TYR A C 1
ATOM 2488 O O . TYR A 1 323 ? -27.064 -5.051 38.695 1.00 97.94 323 TYR A O 1
ATOM 2496 N N . LYS A 1 324 ? -29.215 -5.301 38.087 1.00 98.12 324 LYS A N 1
ATOM 2497 C CA . LYS A 1 324 ? -28.899 -6.029 36.847 1.00 98.12 324 LYS A CA 1
ATOM 2498 C C . LYS A 1 324 ? -28.109 -5.146 35.886 1.00 98.12 324 LYS A C 1
ATOM 2500 O O . LYS A 1 324 ? -27.109 -5.605 35.333 1.00 98.12 324 LYS A O 1
ATOM 2505 N N . LEU A 1 325 ? -28.526 -3.890 35.716 1.00 98.06 325 LEU A N 1
ATOM 2506 C CA . LEU A 1 325 ? -27.829 -2.934 34.863 1.00 98.06 325 LEU A CA 1
ATOM 2507 C C . LEU A 1 325 ? -26.417 -2.645 35.388 1.00 98.06 325 LEU A C 1
ATOM 2509 O O . LEU A 1 325 ? -25.464 -2.754 34.625 1.00 98.06 325 LEU A O 1
ATOM 2513 N N . LEU A 1 326 ? -26.251 -2.376 36.686 1.00 98.38 326 LEU A N 1
ATOM 2514 C CA . LEU A 1 326 ? -24.937 -2.105 37.284 1.00 98.38 326 LEU A CA 1
ATOM 2515 C C . LEU A 1 326 ? -23.976 -3.290 37.173 1.00 98.38 326 LEU A C 1
ATOM 2517 O O . LEU A 1 326 ? -22.801 -3.088 36.876 1.00 98.38 326 LEU A O 1
ATOM 2521 N N . LYS A 1 327 ? -24.453 -4.529 37.344 1.00 97.94 327 LYS A N 1
ATOM 2522 C CA . LYS A 1 327 ? -23.630 -5.727 37.105 1.00 97.94 327 LYS A CA 1
ATOM 2523 C C . LYS A 1 327 ? -23.209 -5.842 35.645 1.00 97.94 327 LYS A C 1
ATOM 2525 O O . LYS A 1 327 ? -22.040 -6.088 35.365 1.00 97.94 327 LYS A O 1
ATOM 2530 N N . LYS A 1 328 ? -24.134 -5.586 34.714 1.00 97.38 328 LYS A N 1
ATOM 2531 C CA . LYS A 1 328 ? -23.815 -5.543 33.284 1.00 97.38 328 LYS A CA 1
ATOM 2532 C C . LYS A 1 328 ? -22.759 -4.475 32.980 1.00 97.38 328 LYS A C 1
ATOM 2534 O O . LYS A 1 328 ? -21.818 -4.765 32.255 1.00 97.38 328 LYS A O 1
ATOM 2539 N N . VAL A 1 329 ? -22.859 -3.282 33.571 1.00 97.88 329 VAL A N 1
ATOM 2540 C CA . VAL A 1 329 ? -21.850 -2.217 33.421 1.00 97.88 329 VAL A CA 1
ATOM 2541 C C . VAL A 1 329 ? -20.493 -2.650 33.996 1.00 97.88 329 VAL A C 1
ATOM 2543 O O . VAL A 1 329 ? -19.472 -2.445 33.347 1.00 97.88 329 VAL A O 1
ATOM 2546 N N . GLN A 1 330 ? -20.449 -3.305 35.161 1.00 98.00 330 GLN A N 1
ATOM 2547 C CA . GLN A 1 330 ? -19.196 -3.839 35.723 1.00 98.00 330 GLN A CA 1
ATOM 2548 C C . GLN A 1 330 ? -18.491 -4.815 34.766 1.00 98.00 330 GLN A C 1
ATOM 2550 O O . GLN A 1 330 ? -17.263 -4.776 34.640 1.00 98.00 330 GLN A O 1
ATOM 2555 N N . ASP A 1 331 ? -19.255 -5.666 34.077 1.00 96.88 331 ASP A N 1
ATOM 2556 C CA . ASP A 1 331 ? -18.724 -6.647 33.128 1.00 96.88 331 ASP A CA 1
ATOM 2557 C C . ASP A 1 331 ? -18.323 -6.020 31.783 1.00 96.88 331 ASP A C 1
ATOM 2559 O O . ASP A 1 331 ? -17.22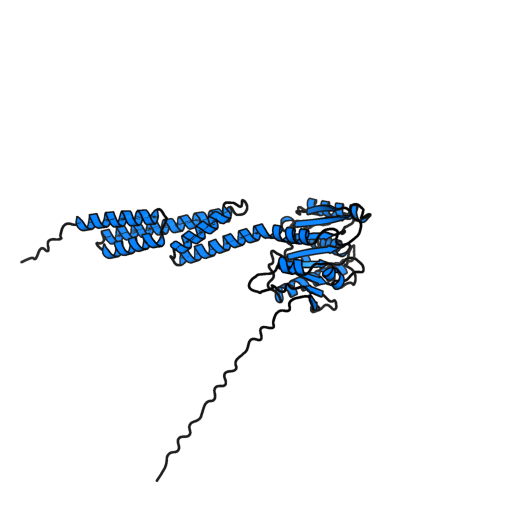6 -6.285 31.274 1.00 96.88 331 ASP A O 1
ATOM 2563 N N . ASP A 1 332 ? -19.187 -5.170 31.225 1.00 96.56 332 ASP A N 1
ATOM 2564 C CA . ASP A 1 332 ? -19.002 -4.504 29.932 1.00 96.56 332 ASP A CA 1
ATOM 2565 C C . ASP A 1 332 ? -17.826 -3.513 29.956 1.00 96.56 332 ASP A C 1
ATOM 2567 O O . ASP A 1 332 ? -17.116 -3.364 28.961 1.00 96.56 332 ASP A O 1
ATOM 2571 N N . PHE A 1 333 ? -17.585 -2.873 31.102 1.00 97.25 333 PHE A N 1
ATOM 2572 C CA . PHE A 1 333 ? -16.539 -1.864 31.300 1.00 97.25 333 PHE A CA 1
ATOM 2573 C C . PHE A 1 333 ? -15.373 -2.381 32.149 1.00 97.25 333 PHE A C 1
ATOM 2575 O O . PHE A 1 333 ? -14.620 -1.609 32.746 1.00 97.25 333 PHE A O 1
ATOM 2582 N N . LYS A 1 334 ? -15.209 -3.705 32.238 1.00 93.81 334 LYS A N 1
ATOM 2583 C CA . LYS A 1 334 ? -14.208 -4.332 33.104 1.00 93.81 334 LYS A CA 1
ATOM 2584 C C . LYS A 1 334 ? -12.808 -3.752 32.877 1.00 93.81 334 LYS A C 1
ATOM 2586 O O . LYS A 1 334 ? -12.267 -3.814 31.776 1.00 93.81 334 LYS A O 1
ATOM 2591 N N . GLY A 1 335 ? -12.192 -3.285 33.963 1.00 89.44 335 GLY A N 1
ATOM 2592 C CA . GLY A 1 335 ? -10.849 -2.701 33.942 1.00 89.44 335 GLY A CA 1
ATOM 2593 C C . GLY A 1 335 ? -10.813 -1.196 33.665 1.00 89.44 335 GLY A C 1
ATOM 2594 O O . GLY A 1 335 ? -9.719 -0.657 33.529 1.00 89.44 335 GLY A O 1
ATOM 2595 N N . THR A 1 336 ? -11.966 -0.522 33.600 1.00 94.81 336 THR A N 1
ATOM 2596 C CA . THR A 1 336 ? -12.058 0.945 33.563 1.00 94.81 336 THR A CA 1
ATOM 2597 C C . THR A 1 336 ? -12.627 1.505 34.870 1.00 94.81 336 THR A C 1
ATOM 2599 O O . THR A 1 336 ? -13.178 0.768 35.696 1.00 94.81 336 THR A O 1
ATOM 2602 N N . ASP A 1 337 ? -12.535 2.825 35.043 1.00 96.31 337 ASP A N 1
ATOM 2603 C CA . ASP A 1 337 ? -13.129 3.521 36.187 1.00 96.31 337 ASP A CA 1
ATOM 2604 C C . ASP A 1 337 ? -14.661 3.413 36.212 1.00 96.31 337 ASP A C 1
ATOM 2606 O O . ASP A 1 337 ? -15.238 3.327 37.294 1.00 96.31 337 ASP A O 1
ATOM 2610 N N . ILE A 1 338 ? -15.322 3.297 35.054 1.00 97.69 338 ILE A N 1
ATOM 2611 C CA . ILE A 1 338 ? -16.774 3.063 34.963 1.00 97.69 338 ILE A CA 1
ATOM 2612 C C . ILE A 1 338 ? -17.177 1.773 35.687 1.00 97.69 338 ILE A C 1
ATOM 2614 O O . ILE A 1 338 ? -18.162 1.765 36.423 1.00 97.69 338 ILE A O 1
ATOM 2618 N N . ALA A 1 339 ? -16.414 0.683 35.544 1.00 97.12 339 ALA A N 1
ATOM 2619 C CA . ALA A 1 339 ? -16.724 -0.557 36.258 1.00 97.12 339 ALA A CA 1
ATOM 2620 C C . ALA A 1 339 ? -16.568 -0.407 37.779 1.00 97.12 339 ALA A C 1
ATOM 2622 O O . ALA A 1 339 ? -17.343 -0.986 38.541 1.00 97.12 339 ALA A O 1
ATOM 2623 N N . LYS A 1 340 ? -15.598 0.394 38.236 1.00 97.50 340 LYS A N 1
ATOM 2624 C CA . LYS A 1 340 ? -15.453 0.713 39.661 1.00 97.50 340 LYS A CA 1
ATOM 2625 C C . LYS A 1 340 ? -16.634 1.551 40.156 1.00 97.50 340 LYS A C 1
ATOM 2627 O O . LYS A 1 340 ? -17.255 1.179 41.146 1.00 97.50 340 LYS A O 1
ATOM 2632 N N . GLN A 1 341 ? -16.995 2.607 39.427 1.00 98.06 341 GLN A N 1
ATOM 2633 C CA . GLN A 1 341 ? -18.153 3.449 39.737 1.00 98.06 341 GLN A CA 1
ATOM 2634 C C . GLN A 1 341 ? -19.450 2.635 39.783 1.00 98.06 341 GLN A C 1
ATOM 2636 O O . GLN A 1 341 ? -20.247 2.813 40.697 1.00 98.06 341 GLN A O 1
ATOM 2641 N N . ALA A 1 342 ? -19.641 1.687 38.862 1.00 98.12 342 ALA A N 1
ATOM 2642 C CA . ALA A 1 342 ? -20.799 0.797 38.858 1.00 98.12 342 ALA A CA 1
ATOM 2643 C C . ALA A 1 342 ? -20.885 -0.069 40.120 1.00 98.12 342 ALA A C 1
ATOM 2645 O O . ALA A 1 342 ? -21.967 -0.248 40.680 1.00 98.12 342 ALA A O 1
ATOM 2646 N N . LYS A 1 343 ? -19.746 -0.587 40.588 1.00 97.94 343 LYS A N 1
ATOM 2647 C CA . LYS A 1 343 ? -19.671 -1.370 41.825 1.00 97.94 343 LYS A CA 1
ATOM 2648 C C . LYS A 1 343 ? -19.951 -0.515 43.060 1.00 97.94 343 LYS A C 1
ATOM 2650 O O . LYS A 1 343 ? -20.697 -0.937 43.942 1.00 97.94 343 LYS A O 1
ATOM 2655 N N . ASP A 1 344 ? -19.371 0.679 43.121 1.00 97.81 344 ASP A N 1
ATOM 2656 C CA . ASP A 1 344 ? -19.586 1.611 44.230 1.00 97.81 344 ASP A CA 1
ATOM 2657 C C . ASP A 1 344 ? -21.062 2.037 44.288 1.00 97.81 344 ASP A C 1
ATOM 2659 O O . ASP A 1 344 ? -21.681 2.004 45.354 1.00 97.81 344 ASP A O 1
ATOM 2663 N N . LYS A 1 345 ? -21.663 2.306 43.123 1.00 97.50 345 LYS A N 1
ATOM 2664 C CA . LYS A 1 345 ? -23.082 2.638 42.982 1.00 97.50 345 LYS A CA 1
ATOM 2665 C C . LYS A 1 345 ? -24.005 1.492 43.392 1.00 97.50 345 LYS A C 1
ATOM 2667 O O . LYS A 1 345 ? -25.018 1.725 44.044 1.00 97.50 345 LYS A O 1
ATOM 2672 N N . GLU A 1 346 ? -23.647 0.249 43.068 1.00 97.44 346 GLU A N 1
ATOM 2673 C CA . GLU A 1 346 ? -24.401 -0.934 43.504 1.00 97.44 346 GLU A CA 1
ATOM 2674 C C . GLU A 1 346 ? -24.438 -1.034 45.036 1.00 97.44 346 GLU A C 1
ATOM 2676 O O . GLU A 1 346 ? -25.483 -1.345 45.607 1.00 97.44 346 GLU A O 1
ATOM 2681 N N . ASN A 1 347 ? -23.320 -0.751 45.708 1.00 96.25 347 ASN A N 1
ATOM 2682 C CA . ASN A 1 347 ? -23.257 -0.759 47.170 1.00 96.25 347 ASN A CA 1
ATOM 2683 C C . ASN A 1 347 ? -24.066 0.392 47.784 1.00 96.25 347 ASN A C 1
ATOM 2685 O O . ASN A 1 347 ? -24.802 0.165 48.741 1.00 96.25 347 ASN A O 1
ATOM 2689 N N . GLU A 1 348 ? -23.977 1.599 47.215 1.00 95.94 348 GLU A N 1
ATOM 2690 C CA . GLU A 1 348 ? -24.771 2.760 47.644 1.00 95.94 348 GLU A CA 1
ATOM 2691 C C . GLU A 1 348 ? -26.277 2.464 47.571 1.00 95.94 348 GLU A C 1
ATOM 2693 O O . GLU A 1 348 ? -27.014 2.701 48.529 1.00 95.94 348 GLU A O 1
ATOM 2698 N N . LEU A 1 349 ? -26.736 1.903 46.448 1.00 94.94 349 LEU A N 1
ATOM 2699 C CA . LEU A 1 349 ? -28.146 1.584 46.241 1.00 94.94 349 LEU A CA 1
ATOM 2700 C C . LEU A 1 349 ? -28.661 0.508 47.205 1.00 94.94 349 LEU A C 1
ATOM 2702 O O . LEU A 1 349 ? -29.778 0.645 47.698 1.00 94.94 349 LEU A O 1
ATOM 2706 N N . LYS A 1 350 ? -27.842 -0.499 47.540 1.00 94.12 350 LYS A N 1
ATOM 2707 C CA . LYS A 1 350 ? -28.193 -1.517 48.549 1.00 94.12 350 LYS A CA 1
ATOM 2708 C C . LYS A 1 350 ? -28.411 -0.917 49.931 1.00 94.12 350 LYS A C 1
ATOM 2710 O O . LYS A 1 350 ? -29.322 -1.334 50.639 1.00 94.12 350 LYS A O 1
ATOM 2715 N N . GLU A 1 351 ? -27.594 0.055 50.323 1.00 91.88 351 GLU A N 1
ATOM 2716 C CA . GLU A 1 351 ? -27.780 0.751 51.599 1.00 91.88 351 GLU A CA 1
ATOM 2717 C C . GLU A 1 351 ? -29.001 1.683 51.567 1.00 91.88 351 GLU A C 1
ATOM 2719 O O . GLU A 1 351 ? -29.731 1.764 52.555 1.00 91.88 351 GLU A O 1
ATOM 2724 N N . LYS A 1 352 ? -29.291 2.335 50.431 1.00 89.88 352 LYS A N 1
ATOM 2725 C CA . LYS A 1 352 ? -30.527 3.122 50.268 1.00 89.88 352 LYS A CA 1
ATOM 2726 C C . LYS A 1 352 ? -31.787 2.255 50.349 1.00 89.88 352 LYS A C 1
ATOM 2728 O O . LYS A 1 352 ? -32.741 2.656 51.003 1.00 89.88 352 LYS A O 1
ATOM 2733 N N . GLU A 1 353 ? -31.793 1.084 49.712 1.00 91.38 353 GLU A N 1
ATOM 2734 C CA . GLU A 1 353 ? -32.934 0.158 49.722 1.00 91.38 353 GLU A CA 1
ATOM 2735 C C . GLU A 1 353 ? -33.234 -0.358 51.137 1.00 91.38 353 GLU A C 1
ATOM 2737 O O . GLU A 1 353 ? -34.387 -0.349 51.559 1.00 91.38 353 GLU A O 1
ATOM 2742 N N . LYS A 1 354 ? -32.198 -0.727 51.907 1.00 88.62 354 LYS A N 1
ATOM 2743 C CA . LYS A 1 354 ? -32.344 -1.171 53.307 1.00 88.62 354 LYS A CA 1
ATOM 2744 C C . LYS A 1 354 ? -32.920 -0.100 54.234 1.00 88.62 354 LYS A C 1
ATOM 2746 O O . LYS A 1 354 ? -33.601 -0.437 55.193 1.00 88.62 354 LYS A O 1
ATOM 2751 N N . ASN A 1 355 ? -32.609 1.169 53.975 1.00 83.50 355 ASN A N 1
ATOM 2752 C CA . ASN A 1 355 ? -33.038 2.300 54.799 1.00 83.50 355 ASN A CA 1
ATOM 2753 C C . ASN A 1 355 ? -34.365 2.916 54.326 1.00 83.50 355 ASN A C 1
ATOM 2755 O O . ASN A 1 355 ? -34.755 3.982 54.808 1.00 83.50 355 ASN A O 1
ATOM 2759 N N . LYS A 1 356 ? -35.058 2.280 53.373 1.00 74.75 356 LYS A N 1
ATOM 2760 C CA . LYS A 1 356 ? -36.364 2.740 52.909 1.00 74.75 356 LYS A CA 1
ATOM 2761 C C . LYS A 1 356 ? -37.400 2.479 54.017 1.00 74.75 356 LYS A C 1
ATOM 2763 O O . LYS A 1 356 ? -37.482 1.346 54.488 1.00 74.75 356 LYS A O 1
ATOM 2768 N N . PRO A 1 357 ? -38.165 3.489 54.473 1.00 64.75 357 PRO A N 1
ATOM 2769 C CA . PRO A 1 357 ? -39.216 3.263 55.459 1.00 64.75 357 PRO A CA 1
ATOM 2770 C C . PRO A 1 357 ? -40.229 2.263 54.893 1.00 64.75 357 PRO A C 1
ATOM 2772 O O . PRO A 1 357 ? -40.650 2.412 53.746 1.00 64.75 357 PRO A O 1
ATOM 2775 N N . GLU A 1 358 ? -40.590 1.244 55.681 1.00 58.53 358 GLU A N 1
ATOM 2776 C CA . GLU A 1 358 ? -41.703 0.353 55.347 1.00 58.53 358 GLU A CA 1
ATOM 2777 C C . GLU A 1 358 ? -42.936 1.230 55.104 1.00 58.53 358 GLU A C 1
ATOM 2779 O O . GLU A 1 358 ? -43.380 1.948 56.007 1.00 58.53 358 GLU A O 1
ATOM 2784 N N . GLU A 1 359 ? -43.469 1.215 53.878 1.00 52.16 359 GLU A N 1
ATOM 2785 C CA . GLU A 1 359 ? -44.827 1.686 53.633 1.00 52.16 359 GLU A CA 1
ATOM 2786 C C . GLU A 1 359 ? -45.727 0.824 54.515 1.00 52.16 359 GLU A C 1
ATOM 2788 O O . GLU A 1 359 ? -45.990 -0.340 54.221 1.00 52.16 359 GLU A O 1
ATOM 2793 N N . LYS A 1 360 ? -46.139 1.380 55.658 1.00 45.31 360 LYS A N 1
ATOM 2794 C CA . LYS A 1 360 ? -47.253 0.834 56.414 1.00 45.31 360 LYS A CA 1
ATOM 2795 C C . LYS A 1 360 ? -48.434 0.852 55.459 1.00 45.31 360 LYS A C 1
ATOM 2797 O O . LYS A 1 360 ? -48.909 1.930 55.111 1.00 45.31 360 LYS A O 1
ATOM 2802 N N . GLU A 1 361 ? -48.882 -0.325 55.039 1.00 46.41 361 GLU A N 1
ATOM 2803 C CA . GLU A 1 361 ? -50.231 -0.493 54.520 1.00 46.41 361 GLU A CA 1
ATOM 2804 C C . GLU A 1 361 ? -51.179 0.076 55.584 1.00 46.41 361 GLU A C 1
ATOM 2806 O O . GLU A 1 361 ? -51.421 -0.537 56.626 1.00 46.41 361 GLU A O 1
ATOM 2811 N N . GLU A 1 362 ? -51.678 1.292 55.357 1.00 50.16 362 GLU A N 1
ATOM 2812 C CA . GLU A 1 362 ? -52.928 1.736 55.955 1.00 50.16 362 GLU A CA 1
ATOM 2813 C C . GLU A 1 362 ? -54.013 0.827 55.377 1.00 50.16 362 GLU A C 1
ATOM 2815 O O . GLU A 1 362 ? -54.621 1.095 54.343 1.00 50.16 362 GLU A O 1
ATOM 2820 N N . SER A 1 363 ? -54.207 -0.320 56.030 1.00 44.53 363 SER A N 1
ATOM 2821 C CA . SER A 1 363 ? -55.426 -1.099 55.905 1.0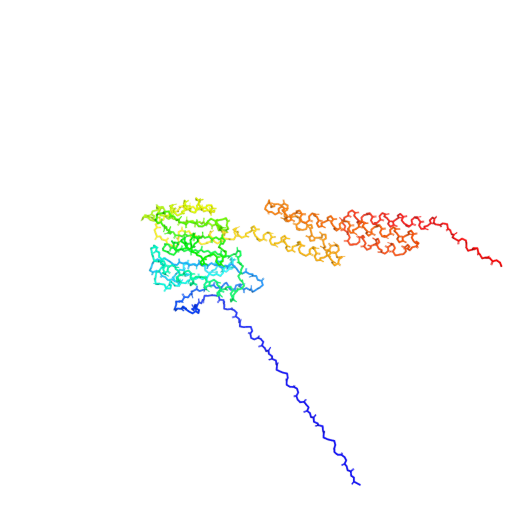0 44.53 363 SER A CA 1
ATOM 2822 C C . SER A 1 363 ? -56.541 -0.274 56.550 1.00 44.53 363 SER A C 1
ATOM 2824 O O . SER A 1 363 ? -56.761 -0.349 57.765 1.00 44.53 363 SER A O 1
ATOM 2826 N N . ASP A 1 364 ? -57.184 0.571 55.747 1.00 52.78 364 ASP A N 1
ATOM 2827 C CA . ASP A 1 364 ? -58.429 1.227 56.122 1.00 52.78 364 ASP A CA 1
ATOM 2828 C C . ASP A 1 364 ? -59.479 0.167 56.493 1.00 52.78 364 ASP A C 1
ATOM 2830 O O . ASP A 1 364 ? -59.612 -0.876 55.845 1.00 52.78 364 ASP A O 1
ATOM 2834 N N . LYS A 1 365 ? -60.142 0.437 57.618 1.00 44.03 365 LYS A N 1
ATOM 2835 C CA . LYS A 1 365 ? -61.111 -0.411 58.324 1.00 44.03 365 LYS A CA 1
ATOM 2836 C C . LYS A 1 365 ? -62.440 -0.584 57.603 1.00 44.03 365 LYS A C 1
ATOM 2838 O O . LYS A 1 365 ? -62.875 0.377 56.931 1.00 44.03 365 LYS A O 1
#

pLDDT: mean 89.97, std 14.84, range [35.78, 98.81]

Secondary structure (DSSP, 8-state):
----------------------PPPP-EEEEEE-TT--SEEEEEE-TT--TTSPEEEEEEE--TT--HHHHHHTS-HHHHHHHTEEEEEEPPTTSS---TT-HHHHHHHHHHHHHHHHHHHHHS-EEEEEEEEEEETHHHHHHHHHHHH-GGGGGS---EEEEES---SS-----GGGTTT-EEEEEEETT-TTTHHHHHHHHHHHHHTT-EEEEEEES-SS-S-SS-HHHHHHHHHHHHHHHHHHHHHHHHHHHHHHHHHTT-HHHHHHHHHHHHHHHTT-GGGHHHHHHHHHHHHHHHHHHHHHHHHHHHHHHTT-HHHHHHHHHHHHHHTTTSHHHHHHHHHHHHHHHHHHTSPP-------

Foldseek 3Di:
DDDDDDDDDDDDDDDDPPDPPPPDQDAAWDWDDFPPAPWIKIKHFAPPADLVDAAAEEEEEEAPPDAQVVRVVLDDSVLCNVLRYMYIGIGQRVNFQDDDPPVVSLLVSLVRVLSVVVVCVVRGRHDLLRYAYEYAARRLQSVLLCQFPNPSNVSGFHQEYEYELYFDPDADNGDLPRQDRYAYEYEYAPAAPPSVVRSVNSQVNSVVSPHNYDYHYAHDYRDPPRDDVSVVSVVSVVSCVVVVLLVQLVVLLVQLVVCVVVVQQQSNLVSLVVSLVSQVVPPVSVVSNVSSVVSNVVSVVVLVVLLVVLVVCVVVVNPVVSLVSLVVSLVSVPPDVSNVVSVVSNVVSVVVVVPDPPPPPPPDD